Protein AF-A0A9Q1RU95-F1 (afdb_monomer_lite)

pLDDT: mean 73.95, std 21.7, range [25.45, 94.88]

Structure (mmCIF, N/CA/C/O backbone):
data_AF-A0A9Q1RU95-F1
#
_entry.id   AF-A0A9Q1RU95-F1
#
loop_
_atom_site.group_PDB
_atom_site.id
_atom_site.type_symbol
_atom_site.label_atom_id
_atom_site.label_alt_id
_atom_site.label_comp_id
_atom_site.label_asym_id
_atom_site.label_entity_id
_atom_site.label_seq_id
_atom_site.pdbx_PDB_ins_code
_atom_site.Cartn_x
_atom_site.Cartn_y
_atom_site.Cartn_z
_atom_site.occupancy
_atom_site.B_iso_or_equiv
_atom_site.auth_seq_id
_atom_site.auth_comp_id
_atom_site.auth_asym_id
_atom_site.auth_atom_id
_atom_site.pdbx_PDB_model_num
ATOM 1 N N . MET A 1 1 ? 12.202 -18.085 -4.190 1.00 29.00 1 MET A N 1
ATOM 2 C CA . MET A 1 1 ? 11.335 -18.699 -3.165 1.00 29.00 1 MET A CA 1
ATOM 3 C C . MET A 1 1 ? 10.636 -17.547 -2.476 1.00 29.00 1 MET A C 1
ATOM 5 O O . MET A 1 1 ? 11.284 -16.872 -1.692 1.00 29.00 1 MET A O 1
ATOM 9 N N . GLY A 1 2 ? 9.411 -17.228 -2.899 1.00 29.70 2 GLY A N 1
ATOM 10 C CA . GLY A 1 2 ? 8.621 -16.173 -2.261 1.00 29.70 2 GLY A CA 1
ATOM 11 C C . GLY A 1 2 ? 8.181 -16.656 -0.886 1.00 29.70 2 GLY A C 1
ATOM 12 O O . GLY A 1 2 ? 7.750 -17.803 -0.760 1.00 29.70 2 GLY A O 1
ATOM 13 N N . ALA A 1 3 ? 8.379 -15.833 0.136 1.00 28.16 3 ALA A N 1
ATOM 14 C CA . ALA A 1 3 ? 7.831 -16.088 1.454 1.00 28.16 3 ALA A CA 1
ATOM 15 C C . ALA A 1 3 ? 6.378 -15.608 1.430 1.00 28.16 3 ALA A C 1
ATOM 17 O O . ALA A 1 3 ? 6.118 -14.432 1.229 1.00 28.16 3 ALA A O 1
ATOM 18 N N . GLU A 1 4 ? 5.416 -16.510 1.592 1.00 30.77 4 GLU A N 1
ATOM 19 C CA . GLU A 1 4 ? 4.030 -16.090 1.790 1.00 30.77 4 GLU A CA 1
ATOM 20 C C . GLU A 1 4 ? 3.894 -15.607 3.240 1.00 30.77 4 GLU A C 1
ATOM 22 O O . GLU A 1 4 ? 4.047 -16.383 4.183 1.00 30.77 4 GLU A O 1
ATOM 27 N N . ALA A 1 5 ? 3.687 -14.302 3.430 1.00 33.75 5 ALA A N 1
ATOM 28 C CA . ALA A 1 5 ? 3.419 -13.724 4.740 1.00 33.75 5 ALA A CA 1
ATOM 29 C C . ALA A 1 5 ? 1.901 -13.638 4.964 1.00 33.75 5 ALA A C 1
ATOM 31 O O . ALA A 1 5 ? 1.209 -12.817 4.355 1.00 33.75 5 ALA A O 1
ATOM 32 N N . GLU A 1 6 ? 1.388 -14.493 5.848 1.00 34.00 6 GLU A N 1
ATOM 33 C CA . GLU A 1 6 ? -0.017 -14.511 6.257 1.00 34.00 6 GLU A CA 1
ATOM 34 C C . GLU A 1 6 ? -0.216 -13.721 7.555 1.00 34.00 6 GLU A C 1
ATOM 36 O O . GLU A 1 6 ? 0.479 -13.936 8.551 1.00 34.00 6 GLU A O 1
ATOM 41 N N . VAL A 1 7 ? -1.208 -12.828 7.570 1.00 42.25 7 VAL A N 1
ATOM 42 C CA . VAL A 1 7 ? -1.697 -12.208 8.805 1.00 42.25 7 VAL A CA 1
ATOM 43 C C . VAL A 1 7 ? -3.026 -12.841 9.172 1.00 42.25 7 VAL A C 1
ATOM 45 O O . VAL A 1 7 ? -4.077 -12.483 8.637 1.00 42.25 7 VAL A O 1
ATOM 48 N N . MET A 1 8 ? -2.983 -13.751 10.141 1.00 39.88 8 MET A N 1
ATOM 49 C CA . MET A 1 8 ? -4.179 -14.200 10.841 1.00 39.88 8 MET A CA 1
ATOM 50 C C . MET A 1 8 ? -4.489 -13.200 11.960 1.00 39.88 8 MET A C 1
ATOM 52 O O . MET A 1 8 ? -3.884 -13.238 13.033 1.00 39.88 8 MET A O 1
ATOM 56 N N . VAL A 1 9 ? -5.428 -12.279 11.723 1.00 42.31 9 VAL A N 1
ATOM 57 C CA . VAL A 1 9 ? -5.951 -11.413 12.792 1.00 42.31 9 VAL A CA 1
ATOM 58 C C . VAL A 1 9 ? -6.992 -12.216 13.568 1.00 42.31 9 VAL A C 1
ATOM 60 O O . VAL A 1 9 ? -8.185 -12.170 13.275 1.00 42.31 9 VAL A O 1
ATOM 63 N N . GLN A 1 10 ? -6.549 -12.993 14.556 1.00 33.09 10 GLN A N 1
ATOM 64 C CA . GLN A 1 10 ? -7.462 -13.676 15.470 1.00 33.09 10 GLN A CA 1
ATOM 65 C C . GLN A 1 10 ? -7.828 -12.714 16.612 1.00 33.09 10 GLN A C 1
ATOM 67 O O . GLN A 1 10 ? -7.058 -12.490 17.541 1.00 33.09 10 GLN A O 1
ATOM 72 N N . LEU A 1 11 ? -9.015 -12.104 16.548 1.00 35.97 11 LEU A N 1
ATOM 73 C CA . LEU A 1 11 ? -9.555 -11.271 17.631 1.00 35.97 11 LEU A CA 1
ATOM 74 C C . LEU A 1 11 ? -10.078 -12.160 18.771 1.00 35.97 11 LEU A C 1
ATOM 76 O O . LEU A 1 11 ? -11.272 -12.199 19.054 1.00 35.97 11 LEU A O 1
ATOM 80 N N . GLN A 1 12 ? -9.190 -12.909 19.421 1.00 25.45 12 GLN A N 1
ATOM 81 C CA . GLN A 1 12 ? -9.477 -13.564 20.694 1.00 25.45 12 GLN A CA 1
ATOM 82 C C . GLN A 1 12 ? -8.347 -13.276 21.677 1.00 25.45 12 GLN A C 1
ATOM 84 O O . GLN A 1 12 ? -7.182 -13.150 21.300 1.00 25.45 12 GLN A O 1
ATOM 89 N N . HIS A 1 13 ? -8.727 -13.087 22.941 1.00 32.19 13 HIS A N 1
ATOM 90 C CA . HIS A 1 13 ? -7.829 -12.716 24.023 1.00 32.19 13 HIS A CA 1
ATOM 91 C C . HIS A 1 13 ? -6.569 -13.595 24.028 1.00 32.19 13 HIS A C 1
ATOM 93 O O . HIS A 1 13 ? -6.656 -14.814 24.130 1.00 32.19 13 HIS A O 1
ATOM 99 N N . THR A 1 14 ? -5.413 -12.926 23.959 1.00 33.19 14 THR A N 1
ATOM 100 C CA . THR A 1 14 ? -4.043 -13.461 24.046 1.00 33.19 14 THR A CA 1
ATOM 101 C C . THR A 1 14 ? -3.614 -14.407 22.915 1.00 33.19 14 THR A C 1
ATOM 103 O O . THR A 1 14 ? -3.902 -15.596 22.938 1.00 33.19 14 THR A O 1
ATOM 106 N N . ILE A 1 15 ? -2.820 -13.883 21.970 1.00 42.28 15 ILE A N 1
ATOM 107 C CA . ILE A 1 15 ? -1.999 -14.681 21.042 1.00 42.28 15 ILE A CA 1
ATOM 108 C C . ILE A 1 15 ? -0.524 -14.532 21.457 1.00 42.28 15 ILE A C 1
ATOM 110 O O . ILE A 1 15 ? -0.087 -13.400 21.693 1.00 42.28 15 ILE A O 1
ATOM 114 N N . PRO A 1 16 ? 0.269 -15.617 21.540 1.00 31.22 16 PRO A N 1
ATOM 115 C CA . PRO A 1 16 ? 1.724 -15.511 21.560 1.00 31.22 16 PRO A CA 1
ATOM 116 C C . PRO A 1 16 ? 2.219 -14.918 20.233 1.00 31.22 16 PRO A C 1
ATOM 118 O O . PRO A 1 16 ? 1.883 -15.398 19.153 1.00 31.22 16 PRO A O 1
ATOM 121 N N . VAL A 1 17 ? 3.005 -13.848 20.330 1.00 40.09 17 VAL A N 1
ATOM 122 C CA . VAL A 1 17 ? 3.630 -13.152 19.200 1.00 40.09 17 VAL A CA 1
ATOM 123 C C . VAL A 1 17 ? 4.528 -14.137 18.443 1.00 40.09 17 VAL A C 1
ATOM 125 O O . VAL A 1 17 ? 5.497 -14.641 19.006 1.00 40.09 17 VAL A O 1
ATOM 128 N N . LEU A 1 18 ? 4.214 -14.422 17.177 1.00 36.19 18 LEU A N 1
ATOM 129 C CA . LEU A 1 18 ? 5.177 -15.029 16.260 1.00 36.19 18 LEU A CA 1
ATOM 130 C C . LEU A 1 18 ? 6.191 -13.944 15.888 1.00 36.19 18 LEU A C 1
ATOM 132 O O . LEU A 1 18 ? 5.835 -12.938 15.278 1.00 36.19 18 LEU A O 1
ATOM 136 N N . ASP A 1 19 ? 7.440 -14.133 16.303 1.00 36.03 19 ASP A N 1
ATOM 137 C CA . ASP A 1 19 ? 8.552 -13.219 16.034 1.00 36.03 19 ASP A CA 1
ATOM 138 C C . ASP A 1 19 ? 9.034 -13.417 14.585 1.00 36.03 19 ASP A C 1
ATOM 140 O O . ASP A 1 19 ? 10.026 -14.091 14.305 1.00 36.03 19 ASP A O 1
ATOM 144 N N . VAL A 1 20 ? 8.245 -12.919 13.630 1.00 43.56 20 VAL A N 1
ATOM 145 C CA . VAL A 1 20 ? 8.574 -12.913 12.199 1.00 43.56 20 VAL A CA 1
ATOM 146 C C . VAL A 1 20 ? 9.144 -11.537 11.822 1.00 43.56 20 VAL A C 1
ATOM 148 O O . VAL A 1 20 ? 8.447 -10.535 11.987 1.00 43.56 20 VAL A O 1
ATOM 151 N N . PRO A 1 21 ? 10.383 -11.444 11.287 1.00 47.41 21 PRO A N 1
ATOM 152 C CA . PRO A 1 21 ? 11.085 -10.171 11.052 1.00 47.41 21 PRO A CA 1
ATOM 153 C C . PRO A 1 21 ? 10.336 -9.141 10.188 1.00 47.41 21 PRO A C 1
ATOM 155 O O . PRO A 1 21 ? 10.618 -7.940 10.283 1.00 47.41 21 PRO A O 1
ATOM 158 N N . SER A 1 22 ? 9.411 -9.616 9.348 1.00 47.44 22 SER A N 1
ATOM 159 C CA . SER A 1 22 ? 8.628 -8.837 8.378 1.00 47.44 22 SER A CA 1
ATOM 160 C C . SER A 1 22 ? 7.302 -8.296 8.935 1.00 47.44 22 SER A C 1
ATOM 162 O O . SER A 1 22 ? 6.626 -7.519 8.259 1.00 47.44 22 SER A O 1
ATOM 164 N N . VAL A 1 23 ? 6.911 -8.685 10.156 1.00 51.12 23 VAL A N 1
ATOM 165 C CA . VAL A 1 23 ? 5.656 -8.250 10.786 1.00 51.12 23 VAL A CA 1
ATOM 166 C C . VAL A 1 23 ? 5.935 -7.160 11.810 1.00 51.12 23 VAL A C 1
ATOM 168 O O . VAL A 1 23 ? 6.715 -7.312 12.746 1.00 51.12 23 VAL A O 1
ATOM 171 N N . VAL A 1 24 ? 5.256 -6.035 11.638 1.00 57.19 24 VAL A N 1
ATOM 172 C CA . VAL A 1 24 ? 5.294 -4.880 12.524 1.00 57.19 24 VAL A CA 1
ATOM 173 C C . VAL A 1 24 ? 3.996 -4.852 13.313 1.00 57.19 24 VAL A C 1
ATOM 175 O O . VAL A 1 24 ? 2.939 -4.477 12.805 1.00 57.19 24 VAL A O 1
ATOM 178 N N . LEU A 1 25 ? 4.080 -5.249 14.579 1.00 56.75 25 LEU A N 1
ATOM 179 C CA . LEU A 1 25 ? 2.972 -5.155 15.519 1.00 56.75 25 LEU A CA 1
ATOM 180 C C . LEU A 1 25 ? 3.080 -3.857 16.316 1.00 56.75 25 LEU A C 1
ATOM 182 O O . LEU A 1 25 ? 4.020 -3.679 17.090 1.00 56.75 25 LEU A O 1
ATOM 186 N N . ILE A 1 26 ? 2.098 -2.968 16.172 1.00 58.84 26 ILE A N 1
ATOM 187 C CA . ILE A 1 26 ? 2.021 -1.738 16.960 1.00 58.84 26 ILE A CA 1
ATOM 188 C C . ILE A 1 26 ? 0.759 -1.784 17.806 1.00 58.84 26 ILE A C 1
ATOM 190 O O . ILE A 1 26 ? -0.343 -1.415 17.391 1.00 58.84 26 ILE A O 1
ATOM 194 N N . TRP A 1 27 ? 0.942 -2.239 19.042 1.00 51.41 27 TRP A N 1
ATOM 195 C CA . TRP A 1 27 ? -0.103 -2.194 20.049 1.00 51.41 27 TRP A CA 1
ATOM 196 C C . TRP A 1 27 ? -0.208 -0.787 20.643 1.00 51.41 27 TRP A C 1
ATOM 198 O O . TRP A 1 27 ? 0.663 -0.347 21.397 1.00 51.41 27 TRP A O 1
ATOM 208 N N . MET A 1 28 ? -1.299 -0.082 20.350 1.00 52.41 28 MET A N 1
ATOM 209 C CA . MET A 1 28 ? -1.531 1.263 20.873 1.00 52.41 28 MET A CA 1
ATOM 210 C C . MET A 1 28 ? -2.147 1.190 22.278 1.00 52.41 28 MET A C 1
ATOM 212 O O . MET A 1 28 ? -3.353 1.335 22.468 1.00 52.41 28 MET A O 1
ATOM 216 N N . SER A 1 29 ? -1.314 0.964 23.298 1.00 48.09 29 SER A N 1
ATOM 217 C CA . SER A 1 29 ? -1.748 1.095 24.698 1.00 48.09 29 SER A CA 1
ATOM 218 C C . SER A 1 29 ? -1.759 2.560 25.159 1.00 48.09 29 SER A C 1
ATOM 220 O O . SER A 1 29 ? -1.021 3.403 24.649 1.00 48.09 29 SER A O 1
ATOM 222 N N . ASN A 1 30 ? -2.608 2.861 26.149 1.00 42.25 30 ASN A N 1
ATOM 223 C CA . ASN A 1 30 ? -2.907 4.210 26.653 1.00 42.25 30 ASN A CA 1
ATOM 224 C C . ASN A 1 30 ? -1.677 5.137 26.895 1.00 42.25 30 ASN A C 1
ATOM 226 O O . ASN A 1 30 ? -1.783 6.318 26.577 1.00 42.25 30 ASN A O 1
ATOM 230 N N . PRO A 1 31 ? -0.499 4.663 27.363 1.00 38.47 31 PRO A N 1
ATOM 231 C CA . PRO A 1 31 ? 0.665 5.532 27.589 1.00 38.47 31 PRO A CA 1
ATOM 232 C C . PRO A 1 31 ? 1.427 5.963 26.321 1.00 38.47 31 PRO A C 1
ATOM 234 O O . PRO A 1 31 ? 2.126 6.970 26.355 1.00 38.47 31 PRO A O 1
ATOM 237 N N . GLN A 1 32 ? 1.317 5.240 25.197 1.00 42.25 32 GLN A N 1
ATOM 238 C CA . GLN A 1 32 ? 2.018 5.601 23.949 1.00 42.25 32 GLN A CA 1
ATOM 239 C C . GLN A 1 32 ? 1.268 6.660 23.119 1.00 42.25 32 GLN A C 1
ATOM 241 O O . GLN A 1 32 ? 1.795 7.162 22.130 1.00 42.25 32 GLN A O 1
ATOM 246 N N . ARG A 1 33 ? 0.058 7.053 23.544 1.00 51.47 33 ARG A N 1
ATOM 247 C CA . ARG A 1 33 ? -0.832 7.998 22.844 1.00 51.47 33 ARG A CA 1
ATOM 248 C C . ARG A 1 33 ? -0.290 9.420 22.718 1.00 51.47 33 ARG A C 1
ATOM 250 O O . ARG A 1 33 ? -0.681 10.121 21.795 1.00 51.47 33 ARG A O 1
ATOM 257 N N . GLN A 1 34 ? 0.626 9.838 23.592 1.00 41.09 34 GLN A N 1
ATOM 258 C CA . GLN A 1 34 ? 1.154 11.209 23.602 1.00 41.09 34 GLN A CA 1
ATOM 259 C C . GLN A 1 34 ? 2.079 11.552 22.415 1.00 41.09 34 GLN A C 1
ATOM 261 O O . GLN A 1 34 ? 2.406 12.721 22.235 1.00 41.09 34 GLN A O 1
ATOM 266 N N . GLN A 1 35 ? 2.520 10.568 21.620 1.00 44.69 35 GLN A N 1
ATOM 267 C CA . GLN A 1 35 ? 3.354 10.793 20.426 1.00 44.69 35 GLN A CA 1
ATOM 268 C C . GLN A 1 35 ? 2.571 10.723 19.103 1.00 44.69 35 GLN A C 1
ATOM 270 O O . GLN A 1 35 ? 3.163 10.868 18.033 1.00 44.69 35 GLN A O 1
ATOM 275 N N . PHE A 1 36 ? 1.252 10.522 19.162 1.00 51.44 36 PHE A N 1
ATOM 276 C CA . PHE A 1 36 ? 0.394 10.374 17.990 1.00 51.44 36 PHE A CA 1
ATOM 277 C C . PHE A 1 36 ? -0.369 11.654 17.649 1.00 51.44 36 PHE A C 1
ATOM 279 O O . PHE A 1 36 ? -0.576 12.516 18.499 1.00 51.44 36 PHE A O 1
ATOM 286 N N . CYS A 1 37 ? -0.756 11.779 16.376 1.00 50.31 37 CYS A N 1
ATOM 287 C CA . CYS A 1 37 ? -1.525 12.905 15.850 1.00 50.31 37 CYS A CA 1
ATOM 288 C C . CYS A 1 37 ? -2.763 13.166 16.717 1.00 50.31 37 CYS A C 1
ATOM 290 O O . CYS A 1 37 ? -3.484 12.227 17.065 1.00 50.31 37 CYS A O 1
ATOM 292 N N . ASN A 1 38 ? -3.018 14.439 17.039 1.00 49.78 38 ASN A N 1
ATOM 293 C CA . ASN A 1 38 ? -4.126 14.858 17.906 1.00 49.78 38 ASN A CA 1
ATOM 294 C C . ASN A 1 38 ? -5.499 14.353 17.417 1.00 49.78 38 ASN A C 1
ATOM 296 O O . ASN A 1 38 ? -6.422 14.230 18.212 1.00 49.78 38 ASN A O 1
ATOM 300 N N . SER A 1 39 ? -5.620 14.002 16.136 1.00 51.88 39 SER A N 1
ATOM 301 C CA . SER A 1 39 ? -6.852 13.502 15.523 1.00 51.88 39 SER A CA 1
ATOM 302 C C . SER A 1 39 ? -7.293 12.116 16.015 1.00 51.88 39 SER A C 1
ATOM 304 O O . SER A 1 39 ? -8.485 11.877 16.190 1.00 51.88 39 SER A O 1
ATOM 306 N N . LEU A 1 40 ? -6.361 11.211 16.345 1.00 52.28 40 LEU A N 1
ATOM 307 C CA . LEU A 1 40 ? -6.698 9.89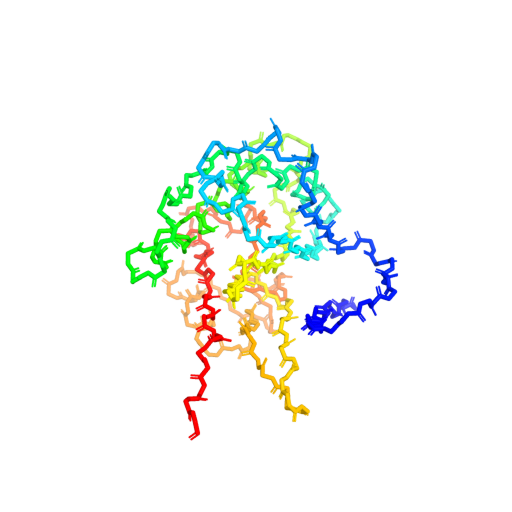1 16.911 1.00 52.28 40 LEU A CA 1
ATOM 308 C C . LEU A 1 40 ? -7.128 9.952 18.385 1.00 52.28 40 LEU A C 1
ATOM 310 O O . LEU A 1 40 ? -7.610 8.956 18.929 1.00 52.28 40 LEU A O 1
ATOM 314 N N . LEU A 1 41 ? -7.004 11.115 19.036 1.00 53.97 41 LEU A N 1
ATOM 315 C CA . LEU A 1 41 ? -7.445 11.314 20.419 1.00 53.97 41 LEU A CA 1
ATOM 316 C C . LEU A 1 41 ? -8.968 11.192 20.568 1.00 53.97 41 LEU A C 1
ATOM 318 O O . LEU A 1 41 ? -9.429 10.819 21.645 1.00 53.97 41 LEU A O 1
ATOM 322 N N . ALA A 1 42 ? -9.749 11.404 19.502 1.00 53.81 42 ALA A N 1
ATOM 323 C CA . ALA A 1 42 ? -11.194 11.157 19.514 1.00 53.81 42 ALA A CA 1
ATOM 324 C C . ALA A 1 42 ? -11.534 9.680 19.813 1.00 53.81 42 ALA A C 1
ATOM 326 O O . ALA A 1 42 ? -12.522 9.380 20.484 1.00 53.81 42 ALA A O 1
ATOM 327 N N . PHE A 1 43 ? -10.656 8.750 19.415 1.00 54.28 43 PHE A N 1
ATOM 328 C CA . PHE A 1 43 ? -10.764 7.317 19.712 1.00 54.28 43 PHE A CA 1
ATOM 329 C C . PHE A 1 43 ? -10.023 6.904 20.982 1.00 54.28 43 PHE A C 1
ATOM 331 O O . PHE A 1 43 ? -9.969 5.716 21.298 1.00 54.28 43 PHE A O 1
ATOM 338 N N . ALA A 1 44 ? -9.514 7.852 21.777 1.00 52.25 44 ALA A N 1
ATOM 339 C CA . ALA A 1 44 ? -8.835 7.538 23.030 1.00 52.25 44 ALA A CA 1
ATOM 340 C C . ALA A 1 44 ? -9.723 6.726 23.999 1.00 52.25 44 ALA A C 1
ATOM 342 O O . ALA A 1 44 ? -9.224 6.001 24.855 1.00 52.25 44 ALA A O 1
ATOM 343 N N . GLN A 1 45 ? -11.045 6.750 23.872 1.00 58.53 45 GLN A N 1
ATOM 344 C CA . GLN A 1 45 ? -11.897 5.941 24.750 1.00 58.53 45 GLN A CA 1
ATOM 345 C C . GLN A 1 45 ? -12.101 4.492 24.274 1.00 58.53 45 GLN A C 1
ATOM 347 O O . GLN A 1 45 ? -12.597 3.673 25.043 1.00 58.53 45 GLN A O 1
ATOM 352 N N . LYS A 1 46 ? -11.693 4.141 23.046 1.00 68.06 46 LYS A N 1
ATOM 353 C CA . LYS A 1 46 ? -11.856 2.796 22.468 1.00 68.06 46 LYS A CA 1
ATOM 354 C C . LYS A 1 46 ? -10.492 2.084 22.347 1.00 68.06 46 LYS A C 1
ATOM 356 O O . LYS A 1 46 ? -9.472 2.750 22.158 1.00 68.06 46 LYS A O 1
ATOM 361 N N . PRO A 1 47 ? -10.433 0.743 22.469 1.00 74.19 47 PRO A N 1
ATOM 362 C CA . PRO A 1 47 ? -9.221 -0.013 22.157 1.00 74.19 47 PRO A CA 1
ATOM 363 C C . PRO A 1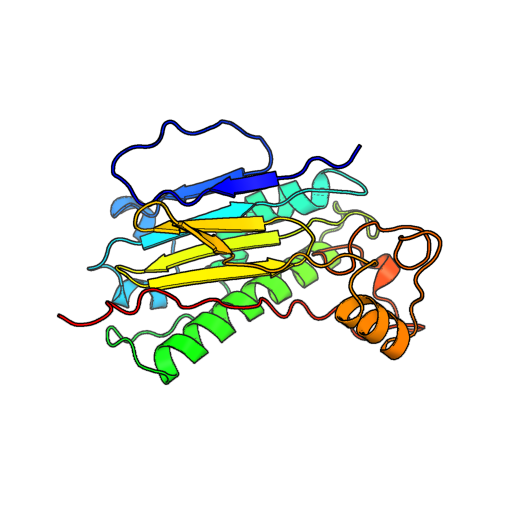 47 ? -8.837 0.196 20.690 1.00 74.19 47 PRO A C 1
ATOM 365 O O . PRO A 1 47 ? -9.696 0.082 19.816 1.00 74.19 47 PRO A O 1
ATOM 368 N N . SER A 1 48 ? -7.570 0.497 20.418 1.00 79.25 48 SER A N 1
ATOM 369 C CA . SER A 1 48 ? -7.062 0.659 19.057 1.00 79.25 48 SER A CA 1
ATOM 370 C C . SER A 1 48 ? -5.755 -0.098 18.863 1.00 79.25 48 SER A C 1
ATOM 372 O O . SER A 1 48 ? -4.966 -0.255 19.796 1.00 79.25 48 SER A O 1
ATOM 374 N N . ALA A 1 49 ? -5.529 -0.589 17.650 1.00 82.75 49 ALA A N 1
ATOM 375 C CA . ALA A 1 49 ? -4.299 -1.280 17.285 1.00 82.75 49 ALA A CA 1
ATOM 376 C C . ALA A 1 49 ? -4.007 -1.098 15.796 1.00 82.75 49 ALA A C 1
ATOM 378 O O . ALA A 1 49 ? -4.925 -0.949 14.990 1.00 82.75 49 ALA A O 1
ATOM 379 N N . PHE A 1 50 ? -2.725 -1.126 15.440 1.00 85.69 50 PHE A N 1
ATOM 380 C CA . PHE A 1 50 ? -2.287 -1.105 14.054 1.00 85.69 50 PHE A CA 1
ATOM 381 C C . PHE A 1 50 ? -1.276 -2.218 13.805 1.00 85.69 50 PHE A C 1
ATOM 383 O O . PHE A 1 50 ? -0.310 -2.395 14.550 1.00 85.69 50 PHE A O 1
ATOM 390 N N . TYR A 1 51 ? -1.499 -2.952 12.728 1.00 86.88 51 TYR A N 1
ATOM 391 C CA . TYR A 1 51 ? -0.662 -4.052 12.281 1.00 86.88 51 TYR A CA 1
ATOM 392 C C . TYR A 1 51 ? -0.169 -3.715 10.882 1.00 86.88 51 TYR A C 1
ATOM 394 O O . TYR A 1 51 ? -0.948 -3.222 10.068 1.00 86.88 51 TYR A O 1
ATOM 402 N N . GLY A 1 52 ? 1.101 -3.978 10.598 1.00 88.25 52 GLY A N 1
ATOM 403 C CA . GLY A 1 52 ? 1.680 -3.829 9.269 1.00 88.25 52 GLY A CA 1
ATOM 404 C C . GLY A 1 52 ? 2.555 -5.027 8.935 1.00 88.25 52 GLY A C 1
ATOM 405 O O . GLY A 1 52 ? 3.335 -5.464 9.774 1.00 88.25 52 GLY A O 1
ATOM 406 N N . VAL A 1 53 ? 2.451 -5.549 7.722 1.00 89.06 53 VAL A N 1
ATOM 407 C CA . VAL A 1 53 ? 3.366 -6.546 7.167 1.00 89.06 53 VAL A CA 1
ATOM 408 C C . VAL A 1 53 ? 3.978 -5.975 5.912 1.00 89.06 53 VAL A C 1
ATOM 410 O O . VAL A 1 53 ? 3.261 -5.515 5.023 1.00 89.06 53 VAL A O 1
ATOM 413 N N . PHE A 1 54 ? 5.306 -5.983 5.894 1.00 90.69 54 PHE A N 1
ATOM 414 C CA . PHE A 1 54 ? 6.108 -5.423 4.821 1.00 90.69 54 PHE A CA 1
ATOM 415 C C . PHE A 1 54 ? 7.084 -6.500 4.361 1.00 90.69 54 PHE A C 1
ATOM 417 O O . PHE A 1 54 ? 8.103 -6.734 5.017 1.00 90.69 54 PHE A O 1
ATOM 424 N N . ASP A 1 55 ? 6.734 -7.207 3.285 1.00 88.00 55 ASP A N 1
ATOM 425 C CA . ASP A 1 55 ? 7.617 -8.201 2.680 1.00 88.00 55 ASP A CA 1
ATOM 426 C C . ASP A 1 55 ? 8.506 -7.510 1.647 1.00 88.00 55 ASP A C 1
ATOM 428 O O . ASP A 1 55 ? 8.005 -6.855 0.734 1.00 88.00 55 ASP A O 1
ATOM 432 N N . GLY A 1 56 ? 9.817 -7.530 1.867 1.00 89.38 56 GLY A N 1
ATOM 433 C CA . GLY A 1 56 ? 10.782 -6.746 1.098 1.00 89.38 56 GLY A CA 1
ATOM 434 C C . GLY A 1 56 ? 11.369 -7.524 -0.073 1.00 89.38 56 GLY A C 1
ATOM 435 O O . GLY A 1 56 ? 11.674 -8.710 0.047 1.00 89.38 56 GLY A O 1
ATOM 436 N N . HIS A 1 57 ? 11.622 -6.835 -1.182 1.00 90.94 57 HIS A N 1
ATOM 437 C CA . HIS A 1 57 ? 12.318 -7.380 -2.345 1.00 90.94 57 HIS A CA 1
ATOM 438 C C . HIS A 1 57 ? 13.274 -6.350 -2.954 1.00 90.94 57 HIS A C 1
ATOM 440 O O . HIS A 1 57 ? 13.244 -5.159 -2.641 1.00 90.94 57 HIS A O 1
ATOM 446 N N . GLY A 1 58 ? 14.203 -6.823 -3.792 1.00 88.75 58 GLY A N 1
ATOM 447 C CA . GLY A 1 58 ? 15.246 -5.966 -4.376 1.00 88.75 58 GLY A CA 1
ATOM 448 C C . GLY A 1 58 ? 16.204 -5.342 -3.346 1.00 88.75 58 GLY A C 1
ATOM 449 O O . GLY A 1 58 ? 16.972 -4.451 -3.696 1.00 88.75 58 GLY A O 1
ATOM 450 N N . GLY A 1 59 ? 16.143 -5.800 -2.090 1.00 89.94 59 GLY A N 1
ATOM 451 C CA . GLY A 1 59 ? 16.818 -5.226 -0.929 1.00 89.94 59 GLY A CA 1
ATOM 452 C C . GLY A 1 59 ? 15.997 -5.426 0.353 1.00 89.94 59 GLY A C 1
ATOM 453 O O . GLY A 1 59 ? 14.849 -5.865 0.298 1.00 89.94 59 GLY A O 1
ATOM 454 N N . LEU A 1 60 ? 16.578 -5.119 1.515 1.00 89.06 60 LEU A N 1
ATOM 455 C CA . LEU A 1 60 ? 15.863 -5.093 2.808 1.00 89.06 60 LEU A CA 1
ATOM 456 C C . LEU A 1 60 ? 15.467 -3.665 3.218 1.00 89.06 60 LEU A C 1
ATOM 458 O O . LEU A 1 60 ? 14.736 -3.465 4.191 1.00 89.06 60 LEU A O 1
ATOM 462 N N . GLU A 1 61 ? 15.982 -2.669 2.503 1.00 93.56 61 GLU A N 1
ATOM 463 C CA . GLU A 1 61 ? 15.970 -1.259 2.861 1.00 93.56 61 GLU A CA 1
ATOM 464 C C . GLU A 1 61 ? 14.550 -0.697 2.837 1.00 93.56 61 GLU A C 1
ATOM 466 O O . GLU A 1 61 ? 14.156 -0.050 3.806 1.00 93.56 61 GLU A O 1
ATOM 471 N N . ALA A 1 62 ? 13.756 -0.996 1.801 1.00 93.56 62 ALA A N 1
ATOM 472 C CA . ALA A 1 62 ? 12.385 -0.500 1.690 1.00 93.56 62 ALA A CA 1
ATOM 473 C C . ALA A 1 62 ? 11.494 -0.984 2.848 1.00 93.56 62 ALA A C 1
ATOM 475 O O . ALA A 1 62 ? 10.921 -0.169 3.578 1.00 93.56 62 ALA A O 1
ATOM 476 N N . ALA A 1 63 ? 11.443 -2.298 3.093 1.00 92.12 63 ALA A N 1
ATOM 477 C CA . ALA A 1 63 ? 10.677 -2.877 4.201 1.00 92.12 63 ALA A CA 1
ATOM 478 C C . ALA A 1 63 ? 11.151 -2.346 5.568 1.00 92.12 63 ALA A C 1
ATOM 480 O O . ALA A 1 63 ? 10.345 -1.939 6.413 1.00 92.12 63 ALA A O 1
ATOM 481 N N . ALA A 1 64 ? 12.472 -2.284 5.786 1.00 92.19 64 ALA A N 1
ATOM 482 C CA . ALA A 1 64 ? 13.045 -1.772 7.028 1.00 92.19 64 ALA A CA 1
ATOM 483 C C . ALA A 1 64 ? 12.746 -0.280 7.243 1.00 92.19 64 ALA A C 1
ATOM 485 O O . ALA A 1 64 ? 12.464 0.133 8.376 1.00 92.19 64 ALA A O 1
ATOM 486 N N . TYR A 1 65 ? 12.783 0.522 6.177 1.00 94.88 65 TYR A N 1
ATOM 487 C CA . TYR A 1 65 ? 12.482 1.947 6.212 1.00 94.88 65 TYR A CA 1
ATOM 488 C C . TYR A 1 65 ? 11.020 2.194 6.571 1.00 94.88 65 TYR A C 1
ATOM 490 O O . TYR A 1 65 ? 10.748 2.972 7.493 1.00 94.88 65 TYR A O 1
ATOM 498 N N . VAL A 1 66 ? 10.087 1.514 5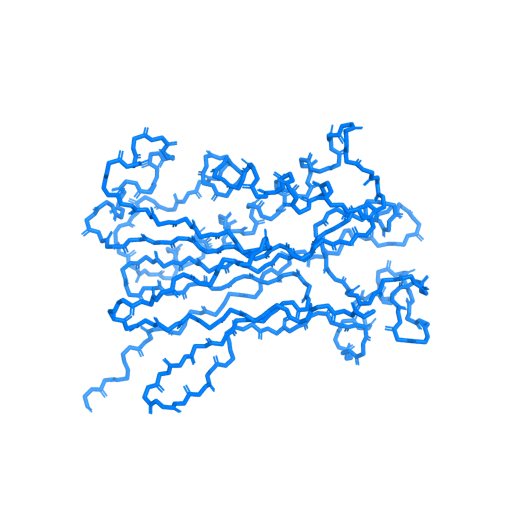.892 1.00 93.25 66 VAL A N 1
ATOM 499 C CA . VAL A 1 66 ? 8.651 1.661 6.158 1.00 93.25 66 VAL A CA 1
ATOM 500 C C . VAL A 1 66 ? 8.351 1.248 7.593 1.00 93.25 66 VAL A C 1
ATOM 502 O O . VAL A 1 66 ? 7.775 2.045 8.329 1.00 93.25 66 VAL A O 1
ATOM 505 N N . ARG A 1 67 ? 8.848 0.092 8.056 1.00 90.56 67 ARG A N 1
ATOM 506 C CA . ARG A 1 67 ? 8.720 -0.339 9.460 1.00 90.56 67 ARG A CA 1
ATOM 507 C C . ARG A 1 67 ? 9.193 0.730 10.446 1.00 90.56 67 ARG A C 1
ATOM 509 O O . ARG A 1 67 ? 8.500 1.019 11.417 1.00 90.56 67 ARG A O 1
ATOM 516 N N . LYS A 1 68 ? 10.372 1.314 10.216 1.00 90.88 68 LYS A N 1
ATOM 517 C CA . LYS A 1 68 ? 10.963 2.324 11.110 1.00 90.88 68 LYS A CA 1
ATOM 518 C C . LYS A 1 68 ? 10.155 3.627 11.135 1.00 90.88 68 LYS A C 1
ATOM 520 O O . LYS A 1 68 ? 10.126 4.303 12.161 1.00 90.88 68 LYS A O 1
ATOM 525 N N . ASN A 1 69 ? 9.514 3.984 10.023 1.00 92.00 69 ASN A N 1
ATOM 526 C CA . ASN A 1 69 ? 8.820 5.260 9.845 1.00 92.00 69 ASN A CA 1
ATOM 527 C C . ASN A 1 69 ? 7.289 5.151 9.882 1.00 92.00 69 ASN A C 1
ATOM 529 O O . ASN A 1 69 ? 6.612 6.170 9.745 1.00 92.00 69 ASN A O 1
ATOM 533 N N . VAL A 1 70 ? 6.728 3.959 10.090 1.00 88.50 70 VAL A N 1
ATOM 534 C CA . VAL A 1 70 ? 5.290 3.698 9.931 1.00 88.50 70 VAL A CA 1
ATOM 535 C C . VAL A 1 70 ? 4.424 4.621 10.790 1.00 88.50 70 VAL A C 1
ATOM 537 O O . VAL A 1 70 ? 3.447 5.169 10.296 1.00 88.50 70 VAL A O 1
ATOM 540 N N . LEU A 1 71 ? 4.832 4.917 12.031 1.00 86.62 71 LEU A N 1
ATOM 541 C CA . LEU A 1 71 ? 4.084 5.826 12.910 1.00 86.62 71 LEU A CA 1
ATOM 542 C C . LEU A 1 71 ? 4.004 7.250 12.359 1.00 86.62 71 LEU A C 1
ATOM 544 O O . LEU A 1 71 ? 2.974 7.918 12.438 1.00 86.62 71 LEU A O 1
ATOM 548 N N . ARG A 1 72 ? 5.113 7.718 11.790 1.00 89.06 72 ARG A N 1
ATOM 549 C CA . ARG A 1 72 ? 5.185 9.035 11.173 1.00 89.06 72 ARG A CA 1
ATOM 550 C C . ARG A 1 72 ? 4.295 9.081 9.933 1.00 89.06 72 ARG A C 1
ATOM 552 O O . ARG A 1 72 ? 3.453 9.964 9.821 1.00 89.06 72 ARG A O 1
ATOM 559 N N . LEU A 1 73 ? 4.476 8.114 9.040 1.00 89.62 73 LEU A N 1
ATOM 560 C CA . LEU A 1 73 ? 3.871 8.100 7.710 1.00 89.62 73 LEU A CA 1
ATOM 561 C C . LEU A 1 73 ? 2.363 7.839 7.742 1.00 89.62 73 LEU A C 1
ATOM 563 O O . LEU A 1 73 ? 1.634 8.469 6.988 1.00 89.62 73 LEU A O 1
ATOM 567 N N . PHE A 1 74 ? 1.902 6.944 8.618 1.00 87.69 74 PHE A N 1
ATOM 568 C CA . PHE A 1 74 ? 0.503 6.508 8.675 1.00 87.69 74 PHE A CA 1
ATOM 569 C C . PHE A 1 74 ? -0.332 7.195 9.740 1.00 87.69 74 PHE A C 1
ATOM 571 O O . PHE A 1 74 ? -1.538 7.000 9.728 1.00 87.69 74 PHE A O 1
ATOM 578 N N . PHE A 1 75 ? 0.275 7.935 10.672 1.00 86.69 75 PHE A N 1
ATOM 579 C CA . PHE A 1 75 ? -0.477 8.578 11.750 1.00 86.69 75 PHE A CA 1
ATOM 580 C C . PHE A 1 75 ? -0.123 10.042 11.929 1.00 86.69 75 PHE A C 1
ATOM 582 O O . PHE A 1 75 ? -1.027 10.865 11.991 1.00 86.69 75 PHE A O 1
ATOM 589 N N . ARG A 1 76 ? 1.166 10.390 12.017 1.00 85.38 76 ARG A N 1
ATOM 590 C CA . ARG A 1 76 ? 1.585 11.776 12.283 1.00 85.38 76 ARG A CA 1
ATOM 591 C C . ARG A 1 76 ? 1.354 12.709 11.096 1.00 85.38 76 ARG A C 1
ATOM 593 O O . ARG A 1 76 ? 0.874 13.819 11.284 1.00 85.38 76 ARG A O 1
ATOM 600 N N . ASP A 1 77 ? 1.709 12.260 9.897 1.00 84.31 77 ASP A N 1
ATOM 601 C CA . ASP A 1 77 ? 1.704 13.084 8.682 1.00 84.31 77 ASP A CA 1
ATOM 602 C C . ASP A 1 77 ? 0.365 12.938 7.893 1.00 84.31 77 ASP A C 1
ATOM 604 O O . ASP A 1 77 ? 0.121 13.566 6.850 1.00 84.31 77 ASP A O 1
ATOM 608 N N . THR A 1 78 ? -0.555 12.131 8.429 1.00 83.88 78 THR A N 1
ATOM 609 C CA . THR A 1 78 ? -1.937 11.921 7.970 1.00 83.88 78 THR A CA 1
ATOM 610 C C . THR A 1 78 ? -2.940 12.550 8.935 1.00 83.88 78 THR A C 1
ATOM 612 O O . THR A 1 78 ? -2.711 12.576 10.141 1.00 83.88 78 THR A O 1
ATOM 615 N N . ASN A 1 79 ? -4.095 12.978 8.424 1.00 83.31 79 ASN A N 1
ATOM 616 C CA . ASN A 1 79 ? -5.178 13.498 9.259 1.00 83.31 79 ASN A CA 1
ATOM 617 C C . ASN A 1 79 ? -6.276 12.443 9.335 1.00 83.31 79 ASN A C 1
ATOM 619 O O . ASN A 1 79 ? -6.867 12.137 8.301 1.00 83.31 79 ASN A O 1
ATOM 623 N N . PHE A 1 80 ? -6.520 11.887 10.522 1.00 83.56 80 PHE A N 1
ATOM 624 C CA . PHE A 1 80 ? -7.685 11.036 10.769 1.00 83.56 80 PHE A CA 1
ATOM 625 C C . PHE A 1 80 ? -8.904 11.896 11.120 1.00 83.56 80 PHE A C 1
ATOM 627 O O . PHE A 1 80 ? -8.737 13.031 11.574 1.00 83.56 80 PHE A O 1
ATOM 634 N N . PRO A 1 81 ? -10.128 11.388 10.922 1.00 81.88 81 PRO A N 1
ATOM 635 C CA . PRO A 1 81 ? -11.328 12.080 11.373 1.00 81.88 81 PRO A CA 1
ATOM 636 C C . PRO A 1 81 ? -11.344 12.245 12.898 1.00 81.88 81 PRO A C 1
ATOM 638 O O . PRO A 1 81 ? -10.999 11.321 13.632 1.00 81.88 81 PRO A O 1
ATOM 641 N N . GLU A 1 82 ? -11.799 13.406 13.372 1.00 73.81 82 GLU A N 1
ATOM 642 C CA . GLU A 1 82 ? -11.843 13.759 14.804 1.00 73.81 82 GLU A CA 1
ATOM 643 C C . GLU A 1 82 ? -13.194 13.431 15.475 1.00 73.81 82 GLU A C 1
ATOM 645 O O . GLU A 1 82 ? -13.449 13.838 16.606 1.00 73.81 82 GLU A O 1
ATOM 650 N N . THR A 1 83 ? -14.082 12.705 14.788 1.00 71.31 83 THR A N 1
ATOM 651 C CA . THR A 1 83 ? -15.417 12.334 15.289 1.00 71.31 83 THR A CA 1
ATOM 652 C C . THR A 1 83 ? -15.425 10.943 15.926 1.00 71.31 83 THR A C 1
ATOM 654 O O . THR A 1 83 ? -14.705 10.046 15.494 1.00 71.31 83 THR A O 1
ATOM 657 N N . SER A 1 84 ? -16.245 10.756 16.964 1.00 66.25 84 SER A N 1
ATOM 658 C CA . SER A 1 84 ? -16.444 9.469 17.647 1.00 66.25 84 SER A CA 1
ATOM 659 C C . SER A 1 84 ? -17.551 8.602 17.038 1.00 66.25 84 SER A C 1
ATOM 661 O O . SER A 1 84 ? -17.603 7.398 17.334 1.00 66.25 84 SER A O 1
ATOM 663 N N . GLU A 1 85 ? -18.427 9.211 16.234 1.00 77.00 85 GLU A N 1
ATOM 664 C CA . GLU A 1 85 ? -19.511 8.537 15.519 1.00 77.00 85 GLU A CA 1
ATOM 665 C C . GLU A 1 85 ? -18.957 7.837 14.278 1.00 77.00 85 GLU A C 1
ATOM 667 O O . GLU A 1 85 ? -18.162 8.407 13.533 1.00 77.00 85 GLU A O 1
ATOM 672 N N . VAL A 1 86 ? -19.357 6.581 14.082 1.00 79.06 86 VAL A N 1
ATOM 673 C CA . VAL A 1 86 ? -18.966 5.791 12.912 1.00 79.06 86 VAL A CA 1
ATOM 674 C C . VAL A 1 86 ? -20.090 5.909 11.890 1.00 79.06 86 VAL A C 1
ATOM 676 O O . VAL A 1 86 ? -21.065 5.165 11.957 1.00 79.06 86 VAL A O 1
ATOM 679 N N . ASP A 1 87 ? -19.956 6.872 10.986 1.00 83.94 87 ASP A N 1
ATOM 680 C CA . ASP A 1 87 ? -20.812 7.072 9.817 1.00 83.94 87 ASP A CA 1
ATOM 681 C C . ASP A 1 87 ? -20.004 6.922 8.513 1.00 83.94 87 ASP A C 1
ATOM 683 O O . ASP A 1 87 ? -18.793 6.683 8.535 1.00 83.94 87 ASP A O 1
ATOM 687 N N . ASP A 1 88 ? -20.667 7.046 7.363 1.00 85.31 88 ASP A N 1
ATOM 688 C CA . ASP A 1 88 ? -20.011 6.90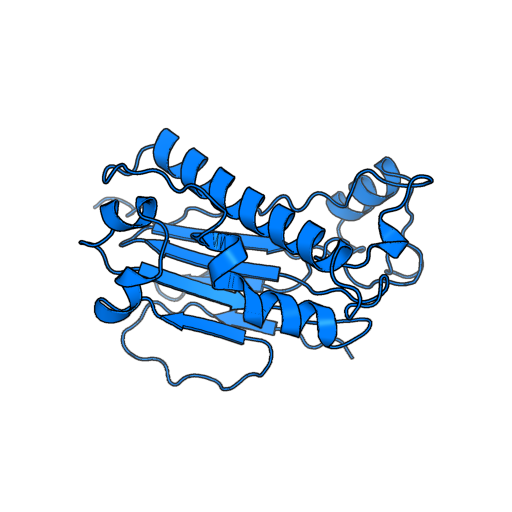9 6.056 1.00 85.31 88 ASP A CA 1
ATOM 689 C C . ASP A 1 88 ? -18.882 7.937 5.873 1.00 85.31 88 ASP A C 1
ATOM 691 O O . ASP A 1 88 ? -17.810 7.604 5.370 1.00 85.31 88 ASP A O 1
ATOM 695 N N . ALA A 1 89 ? -19.070 9.167 6.363 1.00 87.31 89 ALA A N 1
ATOM 696 C CA . ALA A 1 89 ? -18.058 10.220 6.296 1.00 87.31 89 ALA A CA 1
ATOM 697 C C . ALA A 1 89 ? -16.818 9.883 7.142 1.00 87.31 89 ALA A C 1
ATOM 699 O O . ALA A 1 89 ? -15.683 10.152 6.737 1.00 87.31 89 ALA A O 1
ATOM 700 N N . PHE A 1 90 ? -17.016 9.267 8.309 1.00 85.56 90 PHE A N 1
ATOM 701 C CA . PHE A 1 90 ? -15.938 8.743 9.129 1.00 85.56 90 PHE A CA 1
ATOM 702 C C . PHE A 1 90 ? -15.170 7.640 8.394 1.00 85.56 90 PHE A C 1
ATOM 704 O O . PHE A 1 90 ? -13.941 7.700 8.327 1.00 85.56 90 PHE A O 1
ATOM 711 N N . LEU A 1 91 ? -15.871 6.660 7.813 1.00 84.81 91 LEU A N 1
ATOM 712 C CA . LEU A 1 91 ? -15.243 5.554 7.082 1.00 84.81 91 LEU A CA 1
ATOM 713 C C . LEU A 1 91 ? -14.432 6.062 5.881 1.00 84.81 91 LEU A C 1
ATOM 715 O O . LEU A 1 91 ? -13.263 5.701 5.743 1.00 84.81 91 LEU A O 1
ATOM 719 N N . GLU A 1 92 ? -15.000 6.960 5.074 1.00 86.06 92 GLU A N 1
ATOM 720 C CA . GLU A 1 92 ? -14.303 7.611 3.957 1.00 86.06 92 GLU A CA 1
ATOM 721 C C . GLU A 1 92 ? -13.074 8.401 4.425 1.00 86.06 92 GLU A C 1
ATOM 723 O O . GLU A 1 92 ? -12.018 8.388 3.785 1.00 86.06 92 GLU A O 1
ATOM 728 N N . GLY A 1 93 ? -13.192 9.079 5.565 1.00 88.00 93 GLY A N 1
ATOM 729 C CA . GLY A 1 93 ? -12.100 9.827 6.161 1.00 88.00 93 GLY A CA 1
ATOM 730 C C . GLY A 1 93 ? -10.936 8.926 6.575 1.00 88.00 93 GLY A C 1
ATOM 731 O O . GLY A 1 93 ? -9.802 9.195 6.185 1.00 88.00 93 GLY A O 1
ATOM 732 N N . VAL A 1 94 ? -11.204 7.830 7.296 1.00 86.50 94 VAL A N 1
ATOM 733 C CA . VAL A 1 94 ? -10.175 6.846 7.683 1.00 86.50 94 VAL A CA 1
ATOM 734 C C . VAL A 1 94 ? -9.557 6.180 6.450 1.00 86.50 94 VAL A C 1
ATOM 736 O O . VAL A 1 94 ? -8.337 6.012 6.378 1.00 86.50 94 VAL A O 1
ATOM 739 N N . GLU A 1 95 ? -10.375 5.854 5.449 1.00 86.88 95 GLU A N 1
ATOM 740 C CA . GLU A 1 95 ? -9.927 5.314 4.166 1.00 86.88 95 GLU A CA 1
ATOM 741 C C . GLU A 1 95 ? -8.942 6.246 3.455 1.00 86.88 95 GLU A C 1
ATOM 743 O O . GLU A 1 95 ? -7.872 5.823 3.002 1.00 86.88 95 GLU A O 1
ATOM 748 N N . SER A 1 96 ? -9.282 7.532 3.395 1.00 87.62 96 SER A N 1
ATOM 749 C CA . SER A 1 96 ? -8.432 8.575 2.832 1.00 87.62 96 SER A CA 1
ATOM 750 C C . SER A 1 96 ? -7.117 8.714 3.607 1.00 87.62 96 SER A C 1
ATOM 752 O O . SER A 1 96 ? -6.047 8.800 2.996 1.00 87.62 96 SER A O 1
ATOM 754 N N . SER A 1 97 ? -7.157 8.651 4.945 1.00 88.56 97 SER A N 1
ATOM 755 C CA . SER A 1 97 ? -5.957 8.689 5.792 1.00 88.56 97 SER A CA 1
ATOM 756 C C . SER A 1 97 ? -5.022 7.512 5.512 1.00 88.56 97 SER A C 1
ATOM 758 O O . SER A 1 97 ? -3.822 7.722 5.334 1.00 88.56 97 SER A O 1
ATOM 760 N N . LEU A 1 98 ? -5.557 6.288 5.414 1.00 89.25 98 LEU A N 1
ATOM 761 C CA . LEU A 1 98 ? -4.765 5.092 5.111 1.00 89.25 98 LEU A CA 1
ATOM 762 C C . LEU A 1 98 ? -4.141 5.176 3.715 1.00 89.25 98 LEU A C 1
ATOM 764 O O . LEU A 1 98 ? -2.936 4.970 3.577 1.00 89.25 98 LEU A O 1
ATOM 768 N N . ARG A 1 99 ? -4.910 5.564 2.688 1.00 87.50 99 ARG A N 1
ATOM 769 C CA . ARG A 1 99 ? -4.368 5.786 1.333 1.00 87.50 99 ARG A CA 1
ATOM 770 C C . ARG A 1 99 ? -3.254 6.823 1.319 1.00 87.50 99 ARG A C 1
ATOM 772 O O . ARG A 1 99 ? -2.220 6.606 0.688 1.00 87.50 99 ARG A O 1
ATOM 779 N N . LYS A 1 100 ? -3.439 7.934 2.036 1.00 88.56 100 LYS A N 1
ATOM 780 C CA . LYS A 1 100 ? -2.405 8.962 2.181 1.00 88.56 100 LYS A CA 1
ATOM 781 C C . LYS A 1 100 ? -1.156 8.398 2.863 1.00 88.56 100 LYS A C 1
ATOM 783 O O . LYS A 1 100 ? -0.059 8.736 2.439 1.00 88.56 100 LYS A O 1
ATOM 788 N N . GLY A 1 101 ? -1.303 7.520 3.855 1.00 90.94 101 GLY A N 1
ATOM 789 C CA . GLY A 1 101 ? -0.183 6.830 4.502 1.00 90.94 101 GLY A CA 1
ATOM 790 C C . GLY A 1 101 ? 0.655 5.997 3.528 1.00 90.94 101 GLY A C 1
ATOM 791 O O . GLY A 1 101 ? 1.875 6.146 3.501 1.00 90.94 101 GLY A O 1
ATOM 792 N N . PHE A 1 102 ? 0.012 5.200 2.665 1.00 92.88 102 PHE A N 1
ATOM 793 C CA . PHE A 1 102 ? 0.703 4.454 1.600 1.00 92.88 102 PHE A CA 1
ATOM 794 C C . PHE A 1 102 ? 1.422 5.395 0.625 1.00 92.88 102 PHE A C 1
ATOM 796 O O . PHE A 1 102 ? 2.595 5.186 0.330 1.00 92.88 102 PHE A O 1
ATOM 803 N N . LEU A 1 103 ? 0.755 6.461 0.171 1.00 89.56 103 LEU A N 1
ATOM 804 C CA . LEU A 1 103 ? 1.359 7.450 -0.728 1.00 89.56 103 LEU A CA 1
ATOM 805 C C . LEU A 1 103 ? 2.581 8.133 -0.097 1.00 89.56 103 LEU A C 1
ATOM 807 O O . LEU A 1 103 ? 3.621 8.258 -0.736 1.00 89.56 103 LEU A O 1
ATOM 811 N N . LEU A 1 104 ? 2.469 8.573 1.159 1.00 91.69 104 LEU A N 1
ATOM 812 C CA . LEU A 1 104 ? 3.574 9.199 1.883 1.00 91.69 104 LEU A CA 1
ATOM 813 C C . LEU A 1 104 ? 4.731 8.223 2.094 1.00 91.69 104 LEU A C 1
ATOM 815 O O . LEU A 1 104 ? 5.883 8.639 2.009 1.00 91.69 104 LEU A O 1
ATOM 819 N N . ALA A 1 105 ? 4.440 6.950 2.369 1.00 93.44 105 ALA A N 1
ATOM 820 C CA . ALA A 1 105 ? 5.465 5.922 2.485 1.00 93.44 105 ALA A CA 1
ATOM 821 C C . ALA A 1 105 ? 6.205 5.720 1.162 1.00 93.44 105 ALA A C 1
ATOM 823 O O . ALA A 1 105 ? 7.431 5.688 1.162 1.00 93.44 105 ALA A O 1
ATOM 824 N N . ASP A 1 106 ? 5.478 5.665 0.046 1.00 93.50 106 ASP A N 1
ATOM 825 C CA . ASP A 1 106 ? 6.070 5.512 -1.279 1.00 93.50 106 ASP A CA 1
ATOM 826 C C . ASP A 1 106 ? 6.992 6.687 -1.632 1.00 93.50 106 ASP A C 1
ATOM 828 O O . ASP A 1 106 ? 8.152 6.487 -1.994 1.00 93.50 106 ASP A O 1
ATOM 832 N N . LEU A 1 107 ? 6.505 7.921 -1.452 1.00 91.94 107 LEU A N 1
ATOM 833 C CA . LEU A 1 107 ? 7.283 9.142 -1.690 1.00 91.94 107 LEU A CA 1
ATOM 834 C C . LEU A 1 107 ? 8.516 9.220 -0.783 1.00 91.94 107 LEU A C 1
ATOM 836 O O . LEU A 1 107 ? 9.600 9.565 -1.240 1.00 91.94 107 LEU A O 1
ATOM 840 N N . ALA A 1 108 ? 8.379 8.843 0.490 1.00 92.75 108 ALA A N 1
ATOM 841 C CA . ALA A 1 108 ? 9.496 8.844 1.427 1.00 92.75 108 ALA A CA 1
ATOM 842 C C . ALA A 1 108 ? 10.588 7.826 1.058 1.00 92.75 108 ALA A C 1
ATOM 844 O O . ALA A 1 108 ? 11.754 8.076 1.348 1.00 92.75 108 ALA A O 1
ATOM 845 N N . LEU A 1 109 ? 10.229 6.707 0.417 1.00 93.56 109 LEU A N 1
ATOM 846 C CA . LEU A 1 109 ? 11.203 5.766 -0.145 1.00 93.56 109 LEU A CA 1
ATOM 847 C C . LEU A 1 109 ? 11.912 6.344 -1.376 1.00 93.56 109 LEU A C 1
ATOM 849 O O . LEU A 1 109 ? 13.093 6.077 -1.558 1.00 93.56 109 LEU A O 1
ATOM 853 N N . ALA A 1 110 ? 11.216 7.139 -2.195 1.00 91.00 110 ALA A N 1
ATOM 854 C CA . ALA A 1 110 ? 11.805 7.820 -3.354 1.00 91.00 110 ALA A CA 1
ATOM 855 C C . ALA A 1 110 ? 12.863 8.854 -2.943 1.00 91.00 110 ALA A C 1
ATOM 857 O O . ALA A 1 110 ? 13.881 9.016 -3.614 1.00 91.00 110 ALA A O 1
ATOM 858 N N . ASP A 1 111 ? 12.587 9.566 -1.849 1.00 91.31 111 ASP A N 1
ATOM 859 C CA . ASP A 1 111 ? 13.411 10.670 -1.360 1.00 91.31 111 ASP A CA 1
ATOM 860 C C . ASP A 1 111 ? 14.607 10.204 -0.502 1.00 91.31 111 ASP A C 1
ATOM 862 O O . ASP A 1 111 ? 15.539 10.984 -0.277 1.00 91.31 111 ASP A O 1
ATOM 866 N N . ASP A 1 112 ? 14.611 8.964 0.008 1.00 93.38 112 ASP A N 1
ATOM 867 C CA . ASP A 1 112 ? 15.694 8.464 0.865 1.00 93.38 112 ASP A CA 1
ATOM 868 C C . ASP A 1 112 ? 16.866 7.907 0.047 1.00 93.38 112 ASP A C 1
ATOM 870 O O . ASP A 1 112 ? 16.762 6.892 -0.637 1.00 93.38 112 ASP A O 1
ATOM 874 N N . CYS A 1 113 ? 18.035 8.534 0.180 1.00 91.88 113 CYS A N 1
ATOM 875 C CA . CYS A 1 113 ? 19.236 8.149 -0.560 1.00 91.88 113 CYS A CA 1
ATOM 876 C C . CYS A 1 113 ? 19.828 6.782 -0.174 1.00 91.88 113 CYS A C 1
ATOM 878 O O . CYS A 1 113 ? 20.719 6.298 -0.872 1.00 91.88 113 CYS A O 1
ATOM 880 N N . ASN A 1 114 ? 19.376 6.168 0.925 1.00 93.62 114 ASN A N 1
ATOM 881 C CA . ASN A 1 114 ? 19.824 4.845 1.359 1.00 93.62 114 ASN A CA 1
ATOM 882 C C . ASN A 1 114 ? 18.912 3.721 0.854 1.00 93.62 114 ASN A C 1
ATOM 884 O O . ASN A 1 114 ? 19.227 2.553 1.075 1.00 93.62 114 ASN A O 1
ATOM 888 N N . VAL A 1 115 ? 17.790 4.047 0.208 1.00 93.31 115 VAL A N 1
ATOM 889 C CA . VAL A 1 115 ? 16.891 3.066 -0.401 1.00 93.31 115 VAL A CA 1
ATOM 890 C C . VAL A 1 115 ? 17.178 3.022 -1.903 1.00 93.31 115 VAL A C 1
ATOM 892 O O . VAL A 1 115 ? 17.088 4.031 -2.597 1.00 93.31 115 VAL A O 1
ATOM 895 N N . SER A 1 116 ? 17.552 1.847 -2.419 1.00 93.88 116 SER A N 1
ATOM 896 C CA . SER A 1 116 ? 17.736 1.657 -3.865 1.00 93.88 116 SER A CA 1
ATOM 897 C C . SER A 1 116 ? 16.422 1.896 -4.611 1.00 93.88 116 SER A C 1
ATOM 899 O O . SER A 1 116 ? 15.371 1.450 -4.154 1.00 93.88 116 SER A O 1
ATOM 901 N N . SER A 1 117 ? 16.476 2.490 -5.808 1.00 90.19 117 SER A N 1
ATOM 902 C CA . SER A 1 117 ? 15.288 2.665 -6.658 1.00 90.19 117 SER A CA 1
ATOM 903 C C . SER A 1 117 ? 14.638 1.343 -7.071 1.00 90.19 117 SER A C 1
ATOM 905 O O . SER A 1 117 ? 13.456 1.339 -7.382 1.00 90.19 117 SER A O 1
ATOM 907 N N . SER A 1 118 ? 15.400 0.246 -7.067 1.00 91.56 118 SER A N 1
ATOM 908 C CA . SER A 1 118 ? 14.929 -1.115 -7.357 1.00 91.56 118 SER A CA 1
ATOM 909 C C . SER A 1 118 ? 14.520 -1.904 -6.106 1.00 91.56 118 SER A C 1
ATOM 911 O O . SER A 1 118 ? 14.225 -3.093 -6.209 1.00 91.56 118 SER A O 1
ATOM 913 N N . SER A 1 119 ? 14.616 -1.303 -4.912 1.00 94.62 119 SER A N 1
ATOM 914 C CA . SER A 1 119 ? 14.133 -1.922 -3.678 1.00 94.62 119 SER A CA 1
ATOM 915 C C . SER A 1 119 ? 12.669 -1.559 -3.484 1.00 94.62 119 SER A C 1
ATOM 917 O O . SER A 1 119 ? 12.273 -0.394 -3.597 1.00 94.62 119 SER A O 1
ATOM 919 N N . GLY A 1 120 ? 11.875 -2.566 -3.154 1.00 94.12 120 GLY A N 1
ATOM 920 C CA . GLY A 1 120 ? 10.459 -2.416 -2.900 1.00 94.12 120 GLY A CA 1
ATOM 921 C C . GLY A 1 120 ? 10.005 -3.281 -1.742 1.00 94.12 120 GLY A C 1
ATOM 922 O O . GLY A 1 120 ? 10.757 -4.071 -1.165 1.00 94.12 120 GLY A O 1
ATOM 923 N N . THR A 1 121 ? 8.756 -3.084 -1.352 1.00 93.75 121 THR A N 1
ATOM 924 C CA . THR A 1 121 ? 8.106 -3.926 -0.362 1.00 93.75 121 THR A CA 1
ATOM 925 C C . THR A 1 121 ? 6.610 -3.994 -0.614 1.00 93.75 121 THR A C 1
ATOM 927 O O . THR A 1 121 ? 5.973 -2.997 -0.974 1.00 93.75 121 THR A O 1
ATOM 930 N N . THR A 1 122 ? 6.028 -5.171 -0.409 1.00 92.06 122 THR A N 1
ATOM 931 C CA . THR A 1 122 ? 4.585 -5.284 -0.219 1.00 92.06 122 THR A CA 1
ATOM 932 C C . THR A 1 122 ? 4.179 -4.539 1.053 1.00 92.06 122 THR A C 1
ATOM 934 O O . THR A 1 122 ? 4.996 -4.234 1.922 1.00 92.06 122 THR A O 1
ATOM 937 N N . ALA A 1 123 ? 2.904 -4.205 1.174 1.00 90.94 123 ALA A N 1
ATOM 938 C CA . ALA A 1 123 ? 2.378 -3.542 2.349 1.00 90.94 123 ALA A CA 1
ATOM 939 C C . ALA A 1 123 ? 0.946 -3.997 2.606 1.00 90.94 123 ALA A C 1
ATOM 941 O O . ALA A 1 123 ? 0.024 -3.649 1.869 1.00 90.94 123 ALA A O 1
ATOM 942 N N . LEU A 1 124 ? 0.765 -4.740 3.692 1.00 91.19 124 LEU A N 1
ATOM 943 C CA . LEU A 1 124 ? -0.536 -5.104 4.234 1.00 91.19 124 LEU A CA 1
ATOM 944 C C . LEU A 1 124 ? -0.683 -4.464 5.609 1.00 91.19 124 LEU A C 1
ATOM 946 O O . LEU A 1 124 ? 0.103 -4.746 6.508 1.00 91.19 124 LEU A O 1
ATOM 950 N N . THR A 1 125 ? -1.692 -3.622 5.799 1.00 91.25 125 THR A N 1
ATOM 951 C CA . THR A 1 125 ? -1.959 -2.982 7.089 1.00 91.25 125 THR A CA 1
ATOM 952 C C . THR A 1 125 ? -3.353 -3.314 7.587 1.00 91.25 125 THR A C 1
ATOM 954 O O . THR A 1 125 ? -4.290 -3.328 6.793 1.00 91.25 125 THR A O 1
ATOM 957 N N . ALA A 1 126 ? -3.509 -3.514 8.892 1.00 88.62 126 ALA A N 1
ATOM 958 C CA . ALA A 1 126 ? -4.803 -3.645 9.548 1.00 88.62 126 ALA A CA 1
ATOM 959 C C . ALA A 1 126 ? -4.919 -2.614 10.675 1.00 88.62 126 ALA A C 1
ATOM 961 O O . ALA A 1 126 ? -4.093 -2.583 11.587 1.00 88.62 126 ALA A O 1
ATOM 962 N N . LEU A 1 127 ? -5.945 -1.772 10.613 1.00 87.44 127 LEU A N 1
ATOM 963 C CA . LEU A 1 127 ? -6.283 -0.784 11.626 1.00 87.44 127 LEU A CA 1
ATOM 964 C C . LEU A 1 127 ? -7.531 -1.244 12.380 1.00 87.44 127 LEU A C 1
ATOM 966 O O . LEU A 1 127 ? -8.587 -1.450 11.783 1.00 87.44 127 LEU A O 1
ATOM 970 N N . VAL A 1 128 ? -7.405 -1.374 13.697 1.00 84.75 128 VAL A N 1
ATOM 971 C CA . VAL A 1 128 ? -8.504 -1.693 14.609 1.00 84.75 128 VAL A CA 1
ATOM 972 C C . VAL A 1 128 ? -8.857 -0.440 15.403 1.00 84.75 128 VAL A C 1
ATOM 974 O O . VAL A 1 128 ? -7.994 0.120 16.080 1.00 84.75 128 VAL A O 1
ATOM 977 N N . LEU A 1 129 ? -10.121 -0.015 15.345 1.00 80.06 129 LEU A N 1
ATOM 978 C CA . LEU A 1 129 ? -10.680 1.110 16.106 1.00 80.06 129 LEU A CA 1
ATOM 979 C C . LEU A 1 129 ? -11.979 0.676 16.801 1.00 80.06 129 LEU A C 1
ATOM 981 O O . LEU A 1 129 ? -13.071 0.711 16.230 1.00 80.06 129 LEU A O 1
ATOM 985 N N . GLY A 1 130 ? -11.883 0.256 18.062 1.00 80.12 130 GLY A N 1
ATOM 986 C CA . GLY A 1 130 ? -13.003 -0.341 18.784 1.00 80.12 130 GLY A CA 1
ATOM 987 C C . GLY A 1 130 ? -13.458 -1.636 18.111 1.00 80.12 130 GLY A C 1
ATOM 988 O O . GLY A 1 130 ? -12.761 -2.641 18.189 1.00 80.12 130 GLY A O 1
ATOM 989 N N . ARG A 1 131 ? -14.627 -1.604 17.460 1.00 78.75 131 ARG A N 1
ATOM 990 C CA . ARG A 1 131 ? -15.158 -2.731 16.673 1.00 78.75 131 ARG A CA 1
ATOM 991 C C . ARG A 1 131 ? -14.856 -2.627 15.181 1.00 78.75 131 ARG A C 1
ATOM 993 O O . ARG A 1 131 ? -15.084 -3.592 14.475 1.00 78.75 131 ARG A O 1
ATOM 1000 N N . LEU A 1 132 ? -14.361 -1.493 14.691 1.00 81.00 132 LEU A N 1
ATOM 1001 C CA . LEU A 1 132 ? -14.024 -1.336 13.280 1.00 81.00 132 LEU A CA 1
ATOM 1002 C C . LEU A 1 132 ? -12.684 -2.016 12.986 1.00 81.00 132 LEU A C 1
ATOM 1004 O O . LEU A 1 132 ? -11.697 -1.734 13.665 1.00 81.00 132 LEU A O 1
ATOM 1008 N N . LEU A 1 133 ? -12.655 -2.865 11.960 1.00 84.94 133 LEU A N 1
ATOM 1009 C CA . LEU A 1 133 ? -11.441 -3.399 11.351 1.00 84.94 133 LEU A CA 1
ATOM 1010 C C . LEU A 1 133 ? -11.362 -2.875 9.916 1.00 84.94 133 LEU A C 1
ATOM 1012 O O . LEU A 1 133 ? -12.296 -3.067 9.145 1.00 84.94 133 LEU A O 1
ATOM 1016 N N . MET A 1 134 ? -10.252 -2.225 9.577 1.00 87.25 134 MET A N 1
ATOM 1017 C CA . MET A 1 134 ? -9.938 -1.774 8.225 1.00 87.25 134 MET A CA 1
ATOM 1018 C C . MET A 1 134 ? -8.627 -2.391 7.770 1.00 87.25 134 MET A C 1
ATOM 1020 O O . MET A 1 134 ? -7.589 -2.183 8.394 1.00 87.25 134 MET A O 1
ATOM 1024 N N . VAL A 1 135 ? -8.672 -3.134 6.672 1.00 87.31 135 VAL A N 1
ATOM 1025 C CA . VAL A 1 135 ? -7.488 -3.732 6.046 1.00 87.31 135 VAL A CA 1
ATOM 1026 C C . VAL A 1 135 ? -7.122 -2.942 4.799 1.00 87.31 135 VAL A C 1
ATOM 1028 O O . VAL A 1 135 ? -8.006 -2.485 4.101 1.00 87.31 135 VAL A O 1
ATOM 1031 N N . ALA A 1 136 ? -5.840 -2.772 4.506 1.00 89.88 136 ALA A N 1
ATOM 1032 C CA . ALA A 1 136 ? -5.345 -2.156 3.280 1.00 89.88 136 ALA A CA 1
ATOM 1033 C C . ALA A 1 136 ? -4.176 -2.985 2.745 1.00 89.88 136 ALA A C 1
ATOM 1035 O O . ALA A 1 136 ? -3.277 -3.318 3.510 1.00 89.88 136 ALA A O 1
ATOM 1036 N N . ASN A 1 137 ? -4.186 -3.321 1.452 1.00 88.88 137 ASN A N 1
ATOM 1037 C CA . ASN A 1 137 ? -3.170 -4.175 0.829 1.00 88.88 137 ASN A CA 1
ATOM 1038 C C . ASN A 1 137 ? -2.584 -3.553 -0.449 1.00 88.88 137 ASN A C 1
ATOM 1040 O O . ASN A 1 137 ? -3.334 -3.053 -1.292 1.00 88.88 137 ASN A O 1
ATOM 1044 N N . ALA A 1 138 ? -1.270 -3.677 -0.622 1.00 91.88 138 ALA A N 1
ATOM 1045 C CA . ALA A 1 138 ? -0.527 -3.480 -1.862 1.00 91.88 138 ALA A CA 1
ATOM 1046 C C . ALA A 1 138 ? 0.551 -4.574 -1.967 1.00 91.88 138 ALA A C 1
ATOM 1048 O O . ALA A 1 138 ? 1.498 -4.584 -1.189 1.00 91.88 138 ALA A O 1
ATOM 1049 N N . GLY A 1 139 ? 0.399 -5.499 -2.914 1.00 90.50 139 GLY A N 1
ATOM 1050 C CA . GLY A 1 139 ? 1.246 -6.693 -3.030 1.00 90.50 139 GLY A CA 1
ATOM 1051 C C . GLY A 1 139 ? 0.466 -7.984 -2.807 1.00 90.50 139 GLY A C 1
ATOM 1052 O O . GLY A 1 139 ? -0.764 -7.999 -2.904 1.00 90.50 139 GLY A O 1
ATOM 1053 N N . ASP A 1 140 ? 1.177 -9.072 -2.551 1.00 87.69 140 ASP A N 1
ATOM 1054 C CA . ASP A 1 140 ? 0.648 -10.434 -2.420 1.00 87.69 140 ASP A CA 1
ATOM 1055 C C . ASP A 1 140 ? 0.622 -10.965 -0.977 1.00 87.69 140 ASP A C 1
ATOM 1057 O O . ASP A 1 140 ? 0.319 -12.136 -0.760 1.00 87.69 140 ASP A O 1
ATOM 1061 N N . CYS A 1 141 ? 0.843 -10.097 0.015 1.00 86.94 141 CYS A N 1
ATOM 1062 C CA . CYS A 1 141 ? 0.472 -10.391 1.397 1.00 86.94 141 CYS A CA 1
ATOM 1063 C C . CYS A 1 141 ? -1.050 -10.514 1.545 1.00 86.94 141 CYS A C 1
ATOM 1065 O O . CYS A 1 141 ? -1.819 -9.862 0.828 1.00 86.94 141 CYS A O 1
ATOM 1067 N N . ARG A 1 142 ? -1.481 -11.309 2.533 1.00 87.00 142 ARG A N 1
ATOM 1068 C CA . ARG A 1 142 ? -2.900 -11.609 2.751 1.00 87.00 142 ARG A CA 1
ATOM 1069 C C . ARG A 1 142 ? -3.336 -11.459 4.206 1.00 87.00 142 ARG A C 1
ATOM 1071 O O . ARG A 1 142 ? -2.690 -11.964 5.123 1.00 87.00 142 ARG A O 1
ATOM 1078 N N . ALA A 1 143 ? -4.473 -10.792 4.395 1.00 83.69 143 ALA A N 1
ATOM 1079 C CA . ALA A 1 143 ? -5.226 -10.754 5.641 1.00 83.69 143 ALA A CA 1
ATOM 1080 C C . ALA A 1 143 ? -6.480 -11.625 5.533 1.00 83.69 143 ALA A C 1
ATOM 1082 O O . ALA A 1 143 ? -7.292 -11.455 4.617 1.00 83.69 143 ALA A O 1
ATOM 1083 N N . VAL A 1 144 ? -6.660 -12.494 6.524 1.00 84.81 144 VAL A N 1
ATOM 1084 C CA . VAL A 1 144 ? -7.847 -13.339 6.683 1.00 84.81 144 VAL A CA 1
ATOM 1085 C C . VAL A 1 144 ? -8.386 -13.155 8.100 1.00 84.81 144 VAL A C 1
ATOM 1087 O O . VAL A 1 144 ? -7.637 -13.227 9.078 1.00 84.81 144 VAL A O 1
ATOM 1090 N N . LEU A 1 145 ? -9.687 -12.890 8.213 1.00 83.44 145 LEU A N 1
ATOM 1091 C CA . LEU A 1 145 ? -10.401 -12.790 9.481 1.00 83.44 145 LEU A CA 1
ATOM 1092 C C . LEU A 1 145 ? -11.068 -14.130 9.790 1.00 83.44 145 LEU A C 1
ATOM 1094 O O . LEU A 1 145 ? -11.862 -14.623 8.998 1.00 83.44 145 LEU A O 1
ATOM 1098 N N . CYS A 1 146 ? -10.793 -14.691 10.967 1.00 85.69 146 CYS A N 1
ATOM 1099 C CA . CYS A 1 146 ? -11.551 -15.831 11.476 1.00 85.69 146 CYS A CA 1
ATOM 1100 C C . CYS A 1 146 ? -12.732 -15.332 12.320 1.00 85.69 146 CYS A C 1
ATOM 1102 O O . CYS A 1 146 ? -12.525 -14.671 13.343 1.00 85.69 146 CYS A O 1
ATOM 1104 N N . ARG A 1 147 ? -13.967 -15.648 11.917 1.00 81.25 147 ARG A N 1
ATOM 1105 C CA . ARG A 1 147 ? -15.195 -15.302 12.652 1.00 81.25 147 ARG A CA 1
ATOM 1106 C C . ARG A 1 147 ? -16.124 -16.511 12.664 1.00 81.25 147 ARG A C 1
ATOM 1108 O O . ARG A 1 147 ? -16.453 -17.042 11.618 1.00 81.25 147 ARG A O 1
ATOM 1115 N N . ASN A 1 148 ? -16.542 -16.950 13.853 1.00 85.06 148 ASN A N 1
ATOM 1116 C CA . ASN A 1 148 ? -17.437 -18.104 14.043 1.00 85.06 148 ASN A CA 1
ATOM 1117 C C . ASN A 1 148 ? -16.948 -19.422 13.406 1.00 85.06 148 ASN A C 1
ATOM 1119 O O . ASN A 1 148 ? -17.752 -20.285 13.077 1.00 85.06 148 ASN A O 1
ATOM 1123 N N . GLY A 1 149 ? -15.628 -19.595 13.279 1.00 86.31 149 GLY A N 1
ATOM 1124 C CA . GLY A 1 149 ? -15.027 -20.764 12.629 1.00 86.31 149 GLY A CA 1
ATOM 1125 C C . GLY A 1 149 ? -14.876 -20.632 11.111 1.00 86.31 149 GLY A C 1
ATOM 1126 O O . GLY A 1 149 ? -14.250 -21.499 10.508 1.00 86.31 149 GLY A O 1
ATOM 1127 N N . ASP A 1 150 ? -15.368 -19.541 10.518 1.00 85.19 150 ASP A N 1
ATOM 1128 C CA . ASP A 1 150 ? -15.227 -19.245 9.096 1.00 85.19 150 ASP A CA 1
ATOM 1129 C C . ASP A 1 150 ? -14.018 -18.343 8.830 1.00 85.19 150 ASP A C 1
ATOM 1131 O O . ASP A 1 150 ? -13.747 -17.395 9.574 1.00 85.19 150 ASP A O 1
ATOM 1135 N N . ALA A 1 151 ? -13.305 -18.633 7.741 1.00 86.00 151 ALA A N 1
ATOM 1136 C CA . ALA A 1 151 ? -12.231 -17.803 7.212 1.00 86.00 151 ALA A CA 1
ATOM 1137 C C . ALA A 1 151 ? -12.798 -16.811 6.186 1.00 86.00 151 ALA A C 1
ATOM 1139 O O . ALA A 1 151 ? -13.345 -17.212 5.160 1.00 86.00 151 ALA A O 1
ATOM 1140 N N . ILE A 1 152 ? -12.663 -15.519 6.472 1.00 84.31 152 ILE A N 1
ATOM 1141 C CA . ILE A 1 152 ? -13.168 -14.417 5.654 1.00 84.31 152 ILE A CA 1
ATOM 1142 C C . ILE A 1 152 ? -11.970 -13.665 5.073 1.00 84.31 152 ILE A C 1
ATOM 1144 O O . ILE A 1 152 ? -11.178 -13.078 5.815 1.00 84.31 152 ILE A O 1
ATOM 1148 N N . ASP A 1 153 ? -11.834 -13.666 3.749 1.00 85.12 153 ASP A N 1
ATOM 1149 C CA . ASP A 1 153 ? -10.781 -12.915 3.064 1.00 85.12 153 ASP A CA 1
ATOM 1150 C C . ASP A 1 153 ? -11.000 -11.406 3.240 1.00 85.12 153 ASP A C 1
ATOM 1152 O O . ASP A 1 153 ? -11.982 -10.837 2.762 1.00 85.12 153 ASP A O 1
ATOM 1156 N N . MET A 1 154 ? -10.057 -10.735 3.904 1.00 85.38 154 MET A N 1
ATOM 1157 C CA . MET A 1 154 ? -10.124 -9.287 4.153 1.00 85.38 154 MET A CA 1
ATOM 1158 C C . MET A 1 154 ? -9.322 -8.473 3.133 1.00 85.38 154 MET A C 1
ATOM 1160 O O . MET A 1 154 ? -9.405 -7.244 3.106 1.00 85.38 154 MET A O 1
ATOM 1164 N N . SER A 1 155 ? -8.536 -9.144 2.293 1.00 84.88 155 SER A N 1
ATOM 1165 C CA . SER A 1 155 ? -7.702 -8.541 1.255 1.00 84.88 155 SER A CA 1
ATOM 1166 C C . SER A 1 155 ? -7.659 -9.421 0.012 1.00 84.88 155 SER A C 1
ATOM 1168 O O . SER A 1 155 ? -7.804 -10.635 0.105 1.00 84.88 155 SER A O 1
ATOM 1170 N N . GLN A 1 156 ? -7.357 -8.820 -1.136 1.00 86.75 156 GLN A N 1
ATOM 1171 C CA . GLN A 1 156 ? -7.039 -9.543 -2.364 1.00 86.75 156 GLN A CA 1
ATOM 1172 C C . GLN A 1 156 ? -5.560 -9.335 -2.704 1.00 86.75 156 GLN A C 1
ATOM 1174 O O . GLN A 1 156 ? -5.096 -8.192 -2.690 1.00 86.75 156 GLN A O 1
ATOM 1179 N N . ASP A 1 157 ? -4.842 -10.412 -3.027 1.00 87.50 157 ASP A N 1
ATOM 1180 C CA . ASP A 1 157 ? -3.467 -10.332 -3.529 1.00 87.50 157 ASP A CA 1
ATOM 1181 C C . ASP A 1 157 ? -3.400 -9.552 -4.853 1.00 87.50 157 ASP A C 1
ATOM 1183 O O . ASP A 1 157 ? -4.318 -9.587 -5.676 1.00 87.50 157 ASP A O 1
ATOM 1187 N N . HIS A 1 158 ? -2.264 -8.910 -5.106 1.00 88.50 158 HIS A N 1
ATOM 1188 C CA . HIS A 1 158 ? -1.982 -8.183 -6.339 1.00 88.50 158 HIS A CA 1
ATOM 1189 C C . HIS A 1 158 ? -0.870 -8.879 -7.129 1.00 88.50 158 HIS A C 1
ATOM 1191 O O . HIS A 1 158 ? 0.308 -8.526 -7.034 1.00 88.50 158 HIS A O 1
ATOM 1197 N N . ARG A 1 159 ? -1.266 -9.903 -7.896 1.00 89.38 159 ARG A N 1
ATOM 1198 C CA . ARG A 1 159 ? -0.362 -10.763 -8.671 1.00 89.38 159 ARG A CA 1
ATOM 1199 C C . ARG A 1 159 ? -0.513 -10.534 -10.182 1.00 89.38 159 ARG A C 1
ATOM 1201 O O . ARG A 1 159 ? -1.637 -10.326 -10.646 1.00 89.38 159 ARG A O 1
ATOM 1208 N N . PRO A 1 160 ? 0.567 -10.668 -10.978 1.00 90.06 160 PRO A N 1
ATOM 1209 C CA . PRO A 1 160 ? 0.524 -10.556 -12.441 1.00 90.06 160 PRO A CA 1
ATOM 1210 C C . PRO A 1 160 ? -0.459 -11.507 -13.132 1.00 90.06 160 PRO A C 1
ATOM 1212 O O . PRO A 1 160 ? -0.993 -11.195 -14.195 1.00 90.06 160 PRO A O 1
ATOM 1215 N N . SER A 1 161 ? -0.718 -12.667 -12.526 1.00 90.12 161 SER A N 1
ATOM 1216 C CA . SER A 1 161 ? -1.651 -13.673 -13.040 1.00 90.12 161 SER A CA 1
ATOM 1217 C C . SER A 1 161 ? -3.122 -13.257 -12.938 1.00 90.12 161 SER A C 1
ATOM 1219 O O . SER A 1 161 ? -3.973 -13.867 -13.586 1.00 90.12 161 SER A O 1
ATOM 1221 N N . TYR A 1 162 ? -3.452 -12.230 -12.146 1.00 92.00 162 TYR A N 1
ATOM 1222 C CA . TYR A 1 162 ? -4.835 -11.804 -11.949 1.00 92.00 162 TYR A CA 1
ATOM 1223 C C . TYR A 1 162 ? -5.304 -10.926 -13.115 1.00 92.00 162 TYR A C 1
ATOM 1225 O O . TYR A 1 162 ? -4.697 -9.884 -13.366 1.00 92.00 162 TYR A O 1
ATOM 1233 N N . PRO A 1 163 ? -6.414 -11.270 -13.805 1.00 94.62 163 PRO A N 1
ATOM 1234 C CA . PRO A 1 163 ? -6.841 -10.556 -15.011 1.00 94.62 163 PRO A CA 1
ATOM 1235 C C . PRO A 1 163 ? -7.050 -9.048 -14.823 1.00 94.62 163 PRO A C 1
ATOM 1237 O O . PRO A 1 163 ? -6.746 -8.271 -15.726 1.00 94.62 163 PRO A O 1
ATOM 1240 N N . SER A 1 164 ? -7.543 -8.621 -13.656 1.00 91.88 164 SER A N 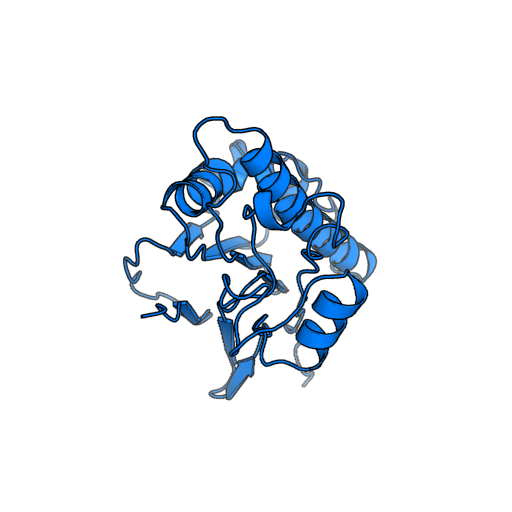1
ATOM 1241 C CA . SER A 1 164 ? -7.717 -7.200 -13.336 1.00 91.88 164 SER A CA 1
ATOM 1242 C C . SER A 1 164 ? -6.386 -6.464 -13.198 1.00 91.88 164 SER A C 1
ATOM 1244 O O . SER A 1 164 ? -6.269 -5.332 -13.659 1.00 91.88 164 SER A O 1
ATOM 1246 N N . GLU A 1 165 ? -5.384 -7.103 -12.592 1.00 92.12 165 GLU A N 1
ATOM 1247 C CA . GLU A 1 165 ? -4.057 -6.513 -12.425 1.00 92.12 165 GLU A CA 1
ATOM 1248 C C . GLU A 1 165 ? -3.275 -6.522 -13.731 1.00 92.12 165 GLU A C 1
ATOM 1250 O O . GLU A 1 165 ? -2.687 -5.503 -14.075 1.00 92.12 165 GLU A O 1
ATOM 1255 N N . LYS A 1 166 ? -3.343 -7.615 -14.499 1.00 92.19 166 LYS A N 1
ATOM 1256 C CA . LYS A 1 166 ? -2.768 -7.682 -15.844 1.00 92.19 166 LYS A CA 1
ATOM 1257 C C . LYS A 1 166 ? -3.287 -6.545 -16.724 1.00 92.19 166 LYS A C 1
ATOM 1259 O O . LYS A 1 166 ? -2.485 -5.783 -17.250 1.00 92.19 166 LYS A O 1
ATOM 1264 N N . ARG A 1 167 ? -4.616 -6.377 -16.804 1.00 92.81 167 ARG A N 1
ATOM 1265 C CA . ARG A 1 167 ? -5.231 -5.279 -17.565 1.00 92.81 167 ARG A CA 1
ATOM 1266 C C . ARG A 1 167 ? -4.743 -3.919 -17.072 1.00 92.81 167 ARG A C 1
ATOM 1268 O O . ARG A 1 167 ? -4.350 -3.095 -17.882 1.00 92.81 167 ARG A O 1
ATOM 1275 N N . ARG A 1 168 ? -4.718 -3.694 -15.754 1.00 90.00 168 ARG A N 1
ATOM 1276 C CA . ARG A 1 168 ? -4.235 -2.429 -15.182 1.00 90.00 168 ARG A CA 1
ATOM 1277 C C . ARG A 1 168 ? -2.779 -2.144 -15.567 1.00 90.00 168 ARG A C 1
ATOM 1279 O O . ARG A 1 168 ? -2.464 -1.010 -15.902 1.00 90.00 168 ARG A O 1
ATOM 1286 N N . VAL A 1 169 ? -1.895 -3.140 -15.489 1.00 88.06 169 VAL A N 1
ATOM 1287 C CA . VAL A 1 169 ? -0.479 -2.994 -15.865 1.00 88.06 169 VAL A CA 1
AT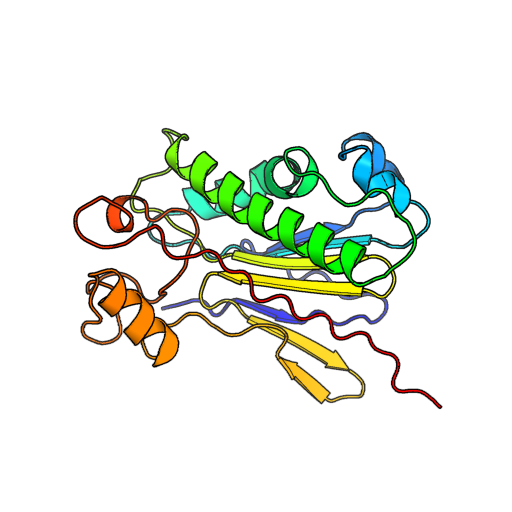OM 1288 C C . VAL A 1 169 ? -0.347 -2.661 -17.353 1.00 88.06 169 VAL A C 1
ATOM 1290 O O . VAL A 1 169 ? 0.376 -1.728 -17.697 1.00 88.06 169 VAL A O 1
ATOM 1293 N N . GLU A 1 170 ? -1.080 -3.367 -18.216 1.00 89.19 170 GLU A N 1
ATOM 1294 C CA . GLU A 1 170 ? -1.084 -3.151 -19.670 1.00 89.19 170 GLU A CA 1
ATOM 1295 C C . GLU A 1 170 ? -1.653 -1.774 -20.059 1.00 89.19 170 GLU A C 1
ATOM 1297 O O . GLU A 1 170 ? -1.040 -1.066 -20.857 1.00 89.19 170 GLU A O 1
ATOM 1302 N N . ASP A 1 171 ? -2.763 -1.343 -19.448 1.00 88.06 171 ASP A N 1
ATOM 1303 C CA . ASP A 1 171 ? -3.382 -0.021 -19.668 1.00 88.06 171 ASP A CA 1
ATOM 1304 C C . ASP A 1 171 ? -2.441 1.125 -19.284 1.00 88.06 171 ASP A C 1
ATOM 1306 O O . ASP A 1 171 ? -2.490 2.224 -19.839 1.00 88.06 171 ASP A O 1
ATOM 1310 N N . LEU A 1 172 ? -1.569 0.860 -18.316 1.00 83.75 172 LEU A N 1
ATOM 1311 C CA . LEU A 1 172 ? -0.558 1.794 -17.879 1.00 83.75 172 LEU A CA 1
ATOM 1312 C C . LEU A 1 172 ? 0.747 1.681 -18.698 1.00 83.75 172 LEU A C 1
ATOM 1314 O O . LEU A 1 172 ? 1.652 2.479 -18.498 1.00 83.75 172 LEU A O 1
ATOM 1318 N N . GLY A 1 173 ? 0.854 0.768 -19.666 1.00 85.75 173 GLY A N 1
ATOM 1319 C CA . GLY A 1 173 ? 2.007 0.643 -20.567 1.00 85.75 173 GLY A CA 1
ATOM 1320 C C . GLY A 1 173 ? 3.119 -0.294 -20.086 1.00 85.75 173 GLY A C 1
ATOM 1321 O O . GLY A 1 173 ? 4.184 -0.322 -20.699 1.00 85.75 173 GLY A O 1
ATOM 1322 N N . GLY A 1 174 ? 2.887 -1.050 -19.011 1.00 87.31 174 GLY A N 1
ATOM 1323 C CA . GLY A 1 174 ? 3.709 -2.206 -18.651 1.00 87.31 174 GLY A CA 1
ATOM 1324 C C . GLY A 1 174 ? 3.270 -3.469 -19.399 1.00 87.31 174 GLY A C 1
ATOM 1325 O O . GLY A 1 174 ? 2.334 -3.451 -20.198 1.00 87.31 174 GLY A O 1
ATOM 1326 N N . PHE A 1 175 ? 3.922 -4.595 -19.123 1.00 89.56 175 PHE A N 1
ATOM 1327 C CA . PHE A 1 175 ? 3.534 -5.899 -19.670 1.00 89.56 175 PHE A CA 1
ATOM 1328 C C . PHE A 1 175 ? 3.745 -7.015 -18.647 1.00 89.56 175 PHE A C 1
ATOM 1330 O O . PHE A 1 175 ? 4.487 -6.852 -17.680 1.00 89.56 175 PHE A O 1
ATOM 1337 N N . ILE A 1 176 ? 3.086 -8.155 -18.857 1.00 91.12 176 ILE A N 1
ATOM 1338 C CA . ILE A 1 176 ? 3.324 -9.374 -18.079 1.00 91.12 176 ILE A CA 1
ATOM 1339 C C . ILE A 1 176 ? 4.055 -10.380 -18.964 1.00 91.12 176 ILE A C 1
ATOM 1341 O O . ILE A 1 176 ? 3.529 -10.760 -20.010 1.00 91.12 176 ILE A O 1
ATOM 1345 N N . ASP A 1 177 ? 5.230 -10.821 -18.523 1.00 92.25 177 ASP A N 1
ATOM 1346 C CA . ASP A 1 177 ? 6.048 -11.834 -19.193 1.00 92.25 177 ASP A CA 1
ATOM 1347 C C . ASP A 1 177 ? 6.383 -12.966 -18.220 1.00 92.25 177 ASP A C 1
ATOM 1349 O O . ASP A 1 177 ? 6.789 -12.712 -17.091 1.00 92.25 177 ASP A O 1
ATOM 1353 N N . ASP A 1 178 ? 6.111 -14.204 -18.631 1.00 91.88 178 ASP A N 1
ATOM 1354 C CA . ASP A 1 178 ? 6.237 -15.433 -17.825 1.00 91.88 178 ASP A CA 1
ATOM 1355 C C . ASP A 1 178 ? 5.698 -15.340 -16.375 1.00 91.88 178 ASP A C 1
ATOM 1357 O O . ASP A 1 178 ? 6.239 -15.910 -15.432 1.00 91.88 178 ASP A O 1
ATOM 1361 N N . GLY A 1 179 ? 4.615 -14.581 -16.167 1.00 87.44 179 GLY A N 1
ATOM 1362 C CA . GLY A 1 179 ? 4.023 -14.381 -14.837 1.00 87.44 179 GLY A CA 1
ATOM 1363 C C . GLY A 1 179 ? 4.681 -13.288 -13.985 1.00 87.44 179 GLY A C 1
ATOM 1364 O O . GLY A 1 179 ? 4.310 -13.140 -12.822 1.00 87.44 179 GLY A O 1
ATOM 1365 N N . TYR A 1 180 ? 5.579 -12.488 -14.561 1.00 89.00 180 TYR A N 1
ATOM 1366 C CA . TYR A 1 180 ? 6.251 -11.358 -13.922 1.00 89.00 180 TYR A CA 1
ATOM 1367 C C . TYR A 1 180 ? 5.884 -10.027 -14.595 1.00 89.00 180 TYR A C 1
ATOM 1369 O O . TYR A 1 180 ? 5.832 -9.911 -15.820 1.00 89.00 180 TYR A O 1
ATOM 1377 N N . MET A 1 181 ? 5.656 -8.989 -13.792 1.00 87.56 181 MET A N 1
ATOM 1378 C CA . MET A 1 181 ? 5.489 -7.616 -14.263 1.00 87.56 181 MET A CA 1
ATOM 1379 C C . MET A 1 181 ? 6.811 -7.101 -14.837 1.00 87.56 181 MET A C 1
ATOM 1381 O O . MET A 1 181 ? 7.847 -7.146 -14.170 1.00 87.56 181 MET A O 1
ATOM 1385 N N . ASN A 1 182 ? 6.760 -6.635 -16.085 1.00 86.50 182 ASN A N 1
ATOM 1386 C CA . ASN A 1 182 ? 7.898 -6.217 -16.905 1.00 86.50 182 ASN A CA 1
ATOM 1387 C C . ASN A 1 182 ? 9.031 -7.264 -16.963 1.00 86.50 182 ASN A C 1
ATOM 1389 O O . ASN A 1 182 ? 10.191 -6.905 -17.146 1.00 86.50 182 ASN A O 1
ATOM 1393 N N . GLY A 1 183 ? 8.704 -8.551 -16.767 1.00 88.06 183 GLY A N 1
ATOM 1394 C CA . GLY A 1 183 ? 9.670 -9.654 -16.701 1.00 88.06 183 GLY A CA 1
ATOM 1395 C C . GLY A 1 183 ? 10.536 -9.687 -15.433 1.00 88.06 183 GLY A C 1
ATOM 1396 O O . GLY A 1 183 ? 11.509 -10.435 -15.388 1.00 88.06 183 GLY A O 1
ATOM 1397 N N . ILE A 1 184 ? 10.225 -8.869 -14.416 1.00 88.50 184 ILE A N 1
ATOM 1398 C CA . ILE A 1 184 ? 11.083 -8.673 -13.234 1.00 88.50 184 ILE A CA 1
ATOM 1399 C C . ILE A 1 184 ? 10.342 -8.983 -11.927 1.00 88.50 184 ILE A C 1
ATOM 1401 O O . ILE A 1 184 ? 10.842 -9.754 -11.109 1.00 88.50 184 ILE A O 1
ATOM 1405 N N . LEU A 1 185 ? 9.161 -8.398 -11.705 1.00 88.12 185 LEU A N 1
ATOM 1406 C CA . LEU A 1 185 ? 8.491 -8.433 -10.397 1.00 88.12 185 LEU A CA 1
ATOM 1407 C C . LEU A 1 185 ? 7.357 -9.462 -10.342 1.00 88.12 185 LEU A C 1
ATOM 1409 O O . LEU A 1 185 ? 6.502 -9.504 -11.220 1.00 88.12 185 LEU A O 1
ATOM 1413 N N . SER A 1 186 ? 7.303 -10.270 -9.279 1.00 90.75 186 SER A N 1
ATOM 1414 C CA . SER A 1 186 ? 6.223 -11.249 -9.050 1.00 90.75 186 SER A CA 1
ATOM 1415 C C . SER A 1 186 ? 4.944 -10.637 -8.463 1.00 90.75 186 SER A C 1
ATOM 1417 O O . SER A 1 186 ? 3.950 -11.340 -8.283 1.00 90.75 186 SER A O 1
ATOM 1419 N N . VAL A 1 187 ? 4.955 -9.331 -8.185 1.00 90.94 187 VAL A N 1
ATOM 1420 C CA . VAL A 1 187 ? 3.824 -8.539 -7.683 1.00 90.94 187 VAL A CA 1
ATOM 1421 C C . VAL A 1 187 ? 3.528 -7.386 -8.637 1.00 90.94 187 VAL A C 1
ATOM 1423 O O . VAL A 1 187 ? 4.419 -6.895 -9.328 1.00 90.94 187 VAL A O 1
ATOM 1426 N N . THR A 1 188 ? 2.274 -6.935 -8.684 1.00 90.75 188 THR A N 1
ATOM 1427 C CA . THR A 1 188 ? 1.868 -5.794 -9.533 1.00 90.75 188 THR A CA 1
ATOM 1428 C C . THR A 1 188 ? 1.750 -4.480 -8.771 1.00 90.75 188 THR A C 1
ATOM 1430 O O . THR A 1 188 ? 1.570 -3.425 -9.386 1.00 90.75 188 THR A O 1
ATOM 1433 N N . ARG A 1 189 ? 1.810 -4.525 -7.436 1.00 92.38 189 ARG A N 1
ATOM 1434 C CA . ARG A 1 189 ? 1.736 -3.359 -6.551 1.00 92.38 189 ARG A CA 1
ATOM 1435 C C . ARG A 1 189 ? 2.721 -3.522 -5.402 1.00 92.38 189 ARG A C 1
ATOM 1437 O O . ARG A 1 189 ? 2.773 -4.593 -4.809 1.00 92.38 189 ARG A O 1
ATOM 1444 N N . ALA A 1 190 ? 3.438 -2.453 -5.086 1.00 91.06 190 ALA A N 1
ATOM 1445 C CA . ALA A 1 190 ? 4.385 -2.375 -3.983 1.00 91.06 190 ALA A CA 1
ATOM 1446 C C . ALA A 1 190 ? 4.712 -0.903 -3.672 1.00 91.06 190 ALA A C 1
ATOM 1448 O O . ALA A 1 190 ? 4.539 -0.015 -4.520 1.00 91.06 190 ALA A O 1
ATOM 1449 N N . LEU A 1 191 ? 5.190 -0.656 -2.454 1.00 93.75 191 LEU A N 1
ATOM 1450 C CA . LEU A 1 191 ? 5.893 0.574 -2.095 1.00 93.75 191 LEU A CA 1
ATOM 1451 C C . LEU A 1 191 ? 7.346 0.467 -2.581 1.00 93.75 191 LEU A C 1
ATOM 1453 O O . LEU A 1 191 ? 7.922 -0.616 -2.519 1.00 93.75 191 LEU A O 1
ATOM 1457 N N . GLY A 1 192 ? 7.958 1.565 -3.023 1.00 93.56 192 GLY A N 1
ATOM 1458 C CA . GLY A 1 192 ? 9.295 1.541 -3.630 1.00 93.56 192 GLY A CA 1
ATOM 1459 C C . GLY A 1 192 ? 9.241 1.170 -5.113 1.00 93.56 192 GLY A C 1
ATOM 1460 O O . GLY A 1 192 ? 8.344 1.641 -5.806 1.00 93.56 192 GLY A O 1
ATOM 1461 N N . ASP A 1 193 ? 10.189 0.372 -5.614 1.00 92.19 193 ASP A N 1
ATOM 1462 C CA . ASP A 1 193 ? 10.285 -0.021 -7.038 1.00 92.19 193 ASP A CA 1
ATOM 1463 C C . ASP A 1 193 ? 10.180 1.177 -8.003 1.00 92.19 193 ASP A C 1
ATOM 1465 O O . ASP A 1 193 ? 9.482 1.149 -9.018 1.00 92.19 193 ASP A O 1
ATOM 1469 N N . TRP A 1 194 ? 10.817 2.292 -7.644 1.00 88.44 194 TRP A N 1
ATOM 1470 C CA . TRP A 1 194 ? 10.712 3.565 -8.358 1.00 88.44 194 TRP A CA 1
ATOM 1471 C C . TRP A 1 194 ? 11.272 3.517 -9.778 1.00 88.44 194 TRP A C 1
ATOM 1473 O O . TRP A 1 194 ? 10.813 4.268 -10.640 1.00 88.44 194 TRP A O 1
ATOM 1483 N N . ASP A 1 195 ? 12.212 2.617 -10.053 1.00 86.75 195 ASP A N 1
ATOM 1484 C CA . ASP A 1 195 ? 12.686 2.351 -11.412 1.00 86.75 195 ASP A CA 1
ATOM 1485 C C . ASP A 1 195 ? 11.584 1.783 -12.326 1.00 86.75 195 ASP A C 1
ATOM 1487 O O . ASP A 1 195 ? 11.576 2.068 -13.525 1.00 86.75 195 ASP A O 1
ATOM 1491 N N . MET A 1 196 ? 10.595 1.088 -11.757 1.00 83.00 196 MET A N 1
ATOM 1492 C CA . MET A 1 196 ? 9.405 0.588 -12.452 1.00 83.00 196 MET A CA 1
ATOM 1493 C C . MET A 1 196 ? 8.286 1.636 -12.579 1.00 83.00 196 MET A C 1
ATOM 1495 O O . MET A 1 196 ? 7.281 1.368 -13.236 1.00 83.00 196 MET A O 1
ATOM 1499 N N . LYS A 1 197 ? 8.439 2.824 -11.972 1.00 79.12 197 LYS A N 1
ATOM 1500 C CA . LYS A 1 197 ? 7.403 3.876 -11.880 1.00 79.12 197 LYS A CA 1
ATOM 1501 C C . LYS A 1 197 ? 7.635 5.090 -12.803 1.00 79.12 197 LYS A C 1
ATOM 1503 O O . LYS A 1 197 ? 6.903 6.074 -12.704 1.00 79.12 197 LYS A O 1
ATOM 1508 N N . LEU A 1 198 ? 8.646 5.073 -13.685 1.00 58.19 198 LEU A N 1
ATOM 1509 C CA . LEU A 1 198 ? 9.053 6.239 -14.496 1.00 58.19 198 LEU A CA 1
ATOM 1510 C C . LEU A 1 198 ? 8.415 6.344 -15.904 1.00 58.19 198 LEU A C 1
ATOM 1512 O O . LEU A 1 198 ? 7.958 5.385 -16.518 1.00 58.19 198 LEU A O 1
ATOM 1516 N N . SER A 1 199 ? 8.433 7.582 -16.418 1.00 48.25 199 SER A N 1
ATOM 1517 C CA . SER A 1 199 ? 7.616 8.257 -17.455 1.00 48.25 199 SER A CA 1
ATOM 1518 C C . SER A 1 199 ? 7.533 7.688 -18.891 1.00 48.25 199 SER A C 1
ATOM 1520 O O . SER A 1 199 ? 7.101 8.396 -19.805 1.00 48.25 199 SER A O 1
ATOM 1522 N N . ARG A 1 200 ? 7.871 6.414 -19.123 1.00 37.75 200 ARG A N 1
ATOM 1523 C CA . ARG A 1 200 ? 7.602 5.681 -20.383 1.00 37.75 200 ARG A CA 1
ATOM 1524 C C . ARG A 1 200 ? 6.792 4.395 -20.182 1.00 37.75 200 ARG A C 1
ATOM 1526 O O . ARG A 1 200 ? 6.913 3.460 -20.963 1.00 37.75 200 ARG A O 1
ATOM 1533 N N . GLY A 1 201 ? 5.932 4.385 -19.173 1.00 36.19 201 GLY A N 1
ATOM 1534 C CA . GLY A 1 201 ? 4.980 3.307 -18.940 1.00 36.19 201 GLY A CA 1
ATOM 1535 C C . GLY A 1 201 ? 4.566 3.305 -17.482 1.00 36.19 201 GLY A C 1
ATOM 1536 O O . GLY A 1 201 ? 5.230 2.683 -16.666 1.00 36.19 201 GLY A O 1
ATOM 1537 N N . SER A 1 202 ? 3.469 4.006 -17.208 1.00 34.66 202 SER A N 1
ATOM 1538 C CA . SER A 1 202 ? 2.579 3.893 -16.048 1.00 34.66 202 SER A CA 1
ATOM 1539 C C . SER A 1 202 ? 2.578 5.073 -15.091 1.00 34.66 202 SER A C 1
ATOM 1541 O O . SER A 1 202 ? 3.578 5.416 -14.476 1.00 34.66 202 SER A O 1
ATOM 1543 N N . ALA A 1 203 ? 1.402 5.698 -14.942 1.00 36.19 203 ALA A N 1
ATOM 1544 C CA . ALA A 1 203 ? 1.089 6.397 -13.705 1.00 36.19 203 ALA A CA 1
ATOM 1545 C C . ALA A 1 203 ? 1.270 5.384 -12.566 1.00 36.19 203 ALA A C 1
ATOM 1547 O O . ALA A 1 203 ? 0.779 4.260 -12.691 1.00 36.19 203 ALA A O 1
ATOM 1548 N N . SER A 1 204 ? 2.014 5.795 -11.533 1.00 37.41 204 SER A N 1
ATOM 1549 C CA . SER A 1 204 ? 2.392 5.016 -10.345 1.00 37.41 204 SER A CA 1
ATOM 1550 C C . SER A 1 204 ? 1.377 3.911 -10.023 1.00 37.41 204 SER A C 1
ATOM 1552 O O . SER A 1 204 ? 0.181 4.221 -9.976 1.00 37.41 204 SER A O 1
ATOM 1554 N N . PRO A 1 205 ? 1.800 2.639 -9.840 1.00 41.62 205 PRO A N 1
ATOM 1555 C CA . PRO A 1 205 ? 0.897 1.541 -9.552 1.00 41.62 205 PRO A CA 1
ATOM 1556 C C . PRO A 1 205 ? 0.062 1.929 -8.344 1.00 41.62 205 PRO A C 1
ATOM 1558 O O . PRO A 1 205 ? 0.543 2.051 -7.220 1.00 41.62 205 PRO A O 1
ATOM 1561 N N . ASP A 1 206 ? -1.198 2.194 -8.661 1.00 42.19 206 ASP A N 1
ATOM 1562 C CA . ASP A 1 206 ? -2.200 2.734 -7.776 1.00 42.19 206 ASP A CA 1
ATOM 1563 C C . ASP A 1 206 ? -2.195 1.906 -6.488 1.00 42.19 206 ASP A C 1
ATOM 1565 O O . ASP A 1 206 ? -2.655 0.757 -6.459 1.00 42.19 206 ASP A O 1
ATOM 1569 N N . CYS A 1 207 ? -1.654 2.479 -5.410 1.00 40.53 207 CYS A N 1
ATOM 1570 C CA . CYS A 1 207 ? -1.777 1.961 -4.051 1.00 40.53 207 CYS A CA 1
ATOM 1571 C C . CYS A 1 207 ? -3.226 2.155 -3.579 1.00 40.53 207 CYS A C 1
ATOM 1573 O O . CYS A 1 207 ? -3.492 2.685 -2.501 1.00 40.53 207 CYS A O 1
ATOM 1575 N N . ARG A 1 208 ? -4.207 1.749 -4.396 1.00 39.59 208 ARG A N 1
ATOM 1576 C CA . ARG A 1 208 ? -5.583 1.558 -3.960 1.00 39.59 208 ARG A CA 1
ATOM 1577 C C . ARG A 1 208 ? -5.591 0.364 -3.031 1.00 39.59 208 ARG A C 1
ATOM 1579 O O . ARG A 1 208 ? -5.837 -0.766 -3.452 1.00 39.59 208 ARG A O 1
ATOM 1586 N N . ALA A 1 209 ? -5.337 0.661 -1.764 1.00 38.22 209 ALA A N 1
ATOM 1587 C CA . ALA A 1 209 ? -5.813 -0.125 -0.653 1.00 38.22 209 ALA A CA 1
ATOM 1588 C C . ALA A 1 209 ? -7.294 -0.453 -0.894 1.00 38.22 209 ALA A C 1
ATOM 1590 O O . ALA A 1 209 ? -8.130 0.453 -0.998 1.00 38.22 209 ALA A O 1
ATOM 1591 N N . ARG A 1 210 ? -7.608 -1.743 -1.030 1.00 46.72 210 ARG A N 1
ATOM 1592 C CA . ARG A 1 210 ? -8.972 -2.218 -0.807 1.00 46.72 210 ARG A CA 1
ATOM 1593 C C . ARG A 1 210 ? -9.202 -2.212 0.686 1.00 46.72 210 ARG A C 1
ATOM 1595 O O . ARG A 1 210 ? -8.436 -2.865 1.386 1.00 46.72 210 ARG A O 1
ATOM 1602 N N . ILE A 1 211 ? -10.228 -1.489 1.117 1.00 50.75 211 ILE A N 1
ATOM 1603 C CA . ILE A 1 211 ? -10.636 -1.429 2.511 1.00 50.75 211 ILE A CA 1
ATOM 1604 C C . ILE A 1 211 ? -11.851 -2.315 2.691 1.00 50.75 211 ILE A C 1
ATOM 1606 O O . ILE A 1 211 ? -12.911 -2.046 2.137 1.00 50.75 211 ILE A O 1
ATOM 1610 N N . SER A 1 212 ? -11.661 -3.415 3.416 1.00 52.47 212 SER A N 1
ATOM 1611 C CA . SER A 1 212 ? -12.767 -4.231 3.904 1.00 52.47 212 SER A CA 1
ATOM 1612 C C . SER A 1 212 ? -13.187 -3.690 5.267 1.00 52.47 212 SER A C 1
ATOM 1614 O O . SER A 1 212 ? -12.375 -3.667 6.193 1.00 52.47 212 SER A O 1
ATOM 1616 N N . THR A 1 213 ? -14.432 -3.225 5.362 1.00 49.81 213 THR A N 1
ATOM 1617 C CA . THR A 1 213 ? -15.097 -2.809 6.600 1.00 49.81 213 THR A CA 1
ATOM 1618 C C . THR A 1 213 ? -16.151 -3.851 6.960 1.00 49.81 213 THR A C 1
ATOM 1620 O O . THR A 1 213 ? -17.339 -3.606 6.778 1.00 49.81 213 THR A O 1
ATOM 1623 N N . ASP A 1 214 ? -15.756 -5.035 7.427 1.00 43.81 214 ASP A N 1
ATOM 1624 C CA . ASP A 1 214 ? -16.743 -6.016 7.892 1.00 43.81 214 ASP A CA 1
ATOM 1625 C C . ASP A 1 214 ? -16.635 -6.274 9.394 1.00 43.81 214 ASP A C 1
ATOM 1627 O O . ASP A 1 214 ? -16.005 -7.220 9.868 1.00 43.81 214 ASP A O 1
ATOM 1631 N N . CYS A 1 215 ? -17.300 -5.404 10.148 1.00 43.72 215 CYS A N 1
ATOM 1632 C CA . CYS A 1 215 ? -17.754 -5.668 11.509 1.00 43.72 215 CYS A CA 1
ATOM 1633 C C . CYS A 1 215 ? -19.190 -5.152 11.659 1.00 43.72 215 CYS A C 1
ATOM 1635 O O . CYS A 1 215 ? -19.492 -4.400 12.586 1.00 43.72 215 CYS A O 1
ATOM 1637 N N . SER A 1 216 ? -20.068 -5.492 10.716 1.00 39.44 216 SER A N 1
ATOM 1638 C CA . SER A 1 216 ? -21.501 -5.325 10.938 1.00 39.44 216 SER A CA 1
ATOM 1639 C C . SER A 1 216 ? -21.963 -6.489 11.811 1.00 39.44 216 SER A C 1
ATOM 1641 O O . SER A 1 216 ? -21.870 -7.644 11.399 1.00 39.44 216 SER A O 1
ATOM 1643 N N . ASP A 1 217 ? -22.426 -6.196 13.028 1.00 40.66 217 ASP A N 1
ATOM 1644 C CA . ASP A 1 217 ? -23.205 -7.160 13.804 1.00 40.66 217 ASP A CA 1
ATOM 1645 C C . ASP A 1 217 ? -24.420 -7.532 12.941 1.00 40.66 217 ASP A C 1
ATOM 1647 O O . ASP A 1 217 ? -25.300 -6.702 12.699 1.00 40.66 217 ASP A O 1
ATOM 1651 N N . GLY A 1 218 ? -24.442 -8.758 12.414 1.00 36.66 218 GLY A N 1
ATOM 1652 C CA . GLY A 1 218 ? -25.680 -9.356 11.933 1.00 36.66 218 GLY A CA 1
ATOM 1653 C C . GLY A 1 218 ? -26.659 -9.338 13.101 1.00 36.66 218 GLY A C 1
ATOM 1654 O O . GLY A 1 218 ? -26.391 -9.961 14.126 1.00 36.66 218 GLY A O 1
ATOM 1655 N N . GLY A 1 219 ? -27.708 -8.527 12.977 1.00 32.31 219 GLY A N 1
ATOM 1656 C CA . GLY A 1 219 ? -28.717 -8.342 14.012 1.00 32.31 219 GLY A CA 1
ATOM 1657 C C . GLY A 1 219 ? -29.421 -9.648 14.385 1.00 32.31 219 GLY A C 1
ATOM 1658 O O . GLY A 1 219 ? -29.620 -10.493 13.516 1.00 32.31 219 GLY A O 1
ATOM 1659 N N . GLU A 1 220 ? -29.735 -9.723 15.685 1.00 31.23 220 GLU A N 1
ATOM 1660 C CA . GLU A 1 220 ? -30.635 -10.624 16.442 1.00 31.23 220 GLU A CA 1
ATOM 1661 C C . GLU A 1 220 ? -31.048 -11.977 15.839 1.00 31.23 220 GLU A C 1
ATOM 1663 O O . GLU A 1 220 ? -31.786 -12.017 14.829 1.00 31.23 220 GLU A O 1
#

Organism: NCBI:txid402998

Secondary structure (DSSP, 8-state):
-----EEEE--SS-------TTEEEEEE-GGGGGGS-GGGGGGTTS-EEEEEE--EES-SHHHHHHHHHHHIIIIISS-----SS--HHHHHHHHHHHHHHHHHHHHHHHH-TTS-TT-EE-EEEEEEETTEEEEEEESS-EEEEEETTEEEE------TTSHHHHHHHHHTT--EETTEETTTBS-S--EE-GGGGSSSS-S--------B--------

Foldseek 3Di:
DDDAAEDEPEPDPDDDDDPDVQKQWFFDDLVVCVVFDPLCVLLSVAGKTKIKGKAKDPDCCLSVVCSVCVRCLQTVVFHQHNHNDDDPVNVVRNLVSRLSSLVSSLVVLVPDPVRDLQMWIWMWMWIDRHLWIKIFTFAAHFYWYQDPNDTHTQDDHAFCPDPVLQVQQVVQPWHADPRAINVPHRGSGTRRNNVSCDDRGGPHSRSPTDIDGPPDPPDD

Radius of gyration: 17.51 Å; chains: 1; bounding box: 50×36×48 Å

Sequence (220 aa):
MGAEAEVMVQLQHTIPVLDVPSVVLIWMSNPQRQQFCNSLLAFAQKPSAFYGVFDGHGGLEAAAYVRKNVLRLFFRDTNFPETSEVDDAFLEGVESSLRKGFLLADLALADDCNVSSSSGTTALTALVLGRLLMVANAGDCRAVLCRNGDAIDMSQDHRPSYPSEKRRVEDLGGFIDDGYMNGILSVTRALGDWDMKLSRGSASPDCRARISTDCSDGGE

InterPro domains:
  IPR000222 PPM-type phosphatase, divalent cation binding [PS01032] (50-58)
  IPR001932 PPM-type phosphatase-like domain [PF00481] (44-211)
  IPR001932 PPM-type phosphatase-like domain [PS51746] (17-220)
  IPR001932 PPM-type phosphatase-like domain [SM00332] (11-219)
  IPR001932 PPM-type phosphatase-like domain [cd00143] (43-218)
  IPR015655 Protein phosphatase 2C [PTHR13832] (37-207)
  IPR036457 PPM-type phosphatase-like domain superfamily [G3DSA:3.60.40.10] (25-218)
  IPR036457 PPM-type phosphatase-like domain superfamily [SSF81606] (36-197)